Protein AF-S2YTL3-F1 (afdb_monomer)

pLDDT: mean 91.0, std 13.88, range [35.44, 98.69]

Mean predicted aligned error: 6.11 Å

Foldseek 3Di:
DPPPPPFDFLQVFPQDDQFLFFAAFFWEKEKEDPDDCPLDNLPCPRAHPCSVVVVCQQVVRRYYYKYKYWLDDDPVVPDAIKIWQWGAALDTWIFIDGDNGPNCVSVAPSVDGDHDTDPDWAKEWELAPSNANQSVVQRSVLSVVLCVVVHGPRGIYMHDRDDSSQPRWMFIPNNGWIFGPDHNVLVVCCRPPQFHSLPRTNATNNDHSQVRQVVSVCSVPDGAGRNFWDWDDDDQFWTWIQGPVAIKIFGKDWDKTWQRDRGTNGGTGIDIHIHTPPPRTDGDDPPPPPPDDPDDDD

Nearest PDB structures (foldseek):
  1m2b-assembly1_B  TM=7.675E-01  e=3.650E-02  Aquifex aeolicus
  1m2d-assembly1_B  TM=7.865E-01  e=4.104E-02  Aquifex aeolicus
  1m2a-assembly1_A  TM=7.385E-01  e=1.048E-01  Aquifex aeolicus
  4bjj-assembly1_B  TM=4.131E-01  e=1.304E+00  Schizosaccharomyces pombe
  8avg-assembly1_B  TM=1.642E-01  e=4.464E+00  Mus musculus

Sequence (298 aa):
MLTTDAPVRCSDVLAESLPGTAKTGQGLVLFERLGGWGHDVLDGTALGPVAASLKKHVEEVGYGFQFIRKPEIHEYLRGEPSVYVVRFGPRPEIVRTVVERAEDILDIDLLAPQGEHVAGPLGLVCTHGKRDLCCAVKGRPLAKALDERLGGETIWETSHNKGHRFAPVFQLLPWGYSYGRLNVEAAVAALTSVSLFVPQLRGRSLFPPAVQAAEVAVAARYPVARGELELVSVSPDRVVLQGRAGKFSVQVDKVTREGAVASCGKPPKTVEQWVALGDSVEKLESGADGGDGVGALH

Structure (mmCIF, N/CA/C/O backbone):
data_AF-S2YTL3-F1
#
_entry.id   AF-S2YTL3-F1
#
loop_
_atom_site.group_PDB
_atom_site.id
_atom_site.type_symbol
_atom_site.label_atom_id
_atom_site.label_alt_id
_atom_site.label_comp_id
_atom_site.label_asym_id
_atom_site.label_entity_id
_atom_site.label_seq_id
_atom_site.pdbx_PDB_ins_code
_atom_site.Cartn_x
_atom_site.Cartn_y
_atom_site.Cartn_z
_atom_site.occupancy
_atom_site.B_iso_or_equiv
_atom_site.auth_seq_id
_atom_site.auth_comp_id
_atom_site.auth_asym_id
_atom_site.auth_atom_id
_atom_site.pdbx_PDB_model_num
ATOM 1 N N . MET A 1 1 ? 28.508 29.862 15.309 1.00 38.00 1 MET A N 1
ATOM 2 C CA . MET A 1 1 ? 27.159 29.420 15.723 1.00 38.00 1 MET A CA 1
ATOM 3 C C . MET A 1 1 ? 26.469 28.812 14.510 1.00 38.00 1 MET A C 1
ATOM 5 O O . MET A 1 1 ? 25.955 29.550 13.685 1.00 38.00 1 MET A O 1
ATOM 9 N N . LEU A 1 2 ? 26.545 27.490 14.341 1.00 38.88 2 LEU A N 1
ATOM 10 C CA . LEU A 1 2 ? 25.812 26.762 13.299 1.00 38.88 2 LEU A CA 1
ATOM 11 C C . LEU A 1 2 ? 24.522 26.227 13.926 1.00 38.88 2 LEU A C 1
ATOM 13 O O . LEU A 1 2 ? 24.468 25.083 14.360 1.00 38.88 2 LEU A O 1
ATOM 17 N N . THR A 1 3 ? 23.497 27.068 14.041 1.00 46.47 3 THR A N 1
ATOM 18 C CA . THR A 1 3 ? 22.138 26.590 14.317 1.00 46.47 3 THR A CA 1
ATOM 19 C C . THR A 1 3 ? 21.482 26.285 12.979 1.00 46.47 3 THR A C 1
ATOM 21 O O . THR A 1 3 ? 20.760 27.106 12.420 1.00 46.47 3 THR A O 1
ATOM 24 N N . THR A 1 4 ? 21.779 25.117 12.423 1.00 46.78 4 THR A N 1
ATOM 25 C CA . THR A 1 4 ? 20.926 24.521 11.395 1.00 46.78 4 THR A CA 1
ATOM 26 C C . THR A 1 4 ? 20.219 23.359 12.062 1.00 46.78 4 THR A C 1
ATOM 28 O O . THR A 1 4 ? 20.710 22.232 12.015 1.00 46.78 4 THR A O 1
ATOM 31 N N . ASP A 1 5 ? 19.110 23.642 12.747 1.00 60.41 5 ASP A N 1
ATOM 32 C CA . ASP A 1 5 ? 18.191 22.577 13.135 1.00 60.41 5 ASP A CA 1
ATOM 33 C C . ASP A 1 5 ? 17.798 21.860 11.844 1.00 60.41 5 ASP A C 1
ATOM 35 O O . ASP A 1 5 ? 17.224 22.459 10.928 1.00 60.41 5 ASP A O 1
ATOM 39 N N . ALA A 1 6 ? 18.212 20.599 11.712 1.00 64.62 6 ALA A N 1
ATOM 40 C CA . ALA A 1 6 ? 17.848 19.806 10.554 1.00 64.62 6 ALA A CA 1
ATOM 41 C C . ALA A 1 6 ? 16.312 19.776 10.472 1.00 64.62 6 ALA A C 1
ATOM 43 O O . ALA A 1 6 ? 15.655 19.562 11.494 1.00 64.62 6 ALA A O 1
ATOM 44 N N . PRO A 1 7 ? 15.713 19.993 9.287 1.00 75.56 7 PRO A N 1
ATOM 45 C CA . PRO A 1 7 ? 14.265 20.051 9.171 1.00 75.56 7 PRO A CA 1
ATOM 46 C C . PRO A 1 7 ? 13.642 18.753 9.693 1.00 75.56 7 PRO A C 1
ATOM 48 O O . PRO A 1 7 ? 14.053 17.655 9.305 1.00 75.56 7 PRO A O 1
ATOM 51 N N . VAL A 1 8 ? 12.640 18.893 10.568 1.00 89.19 8 VAL A N 1
ATOM 52 C CA . VAL A 1 8 ? 11.938 17.766 11.195 1.00 89.19 8 VAL A CA 1
ATOM 53 C C . VAL A 1 8 ? 11.426 16.817 10.117 1.00 89.19 8 VAL A C 1
ATOM 55 O O . VAL A 1 8 ? 10.677 17.210 9.211 1.00 89.19 8 VAL A O 1
ATOM 58 N N . ARG A 1 9 ? 11.821 15.545 10.216 1.00 92.94 9 ARG A N 1
ATOM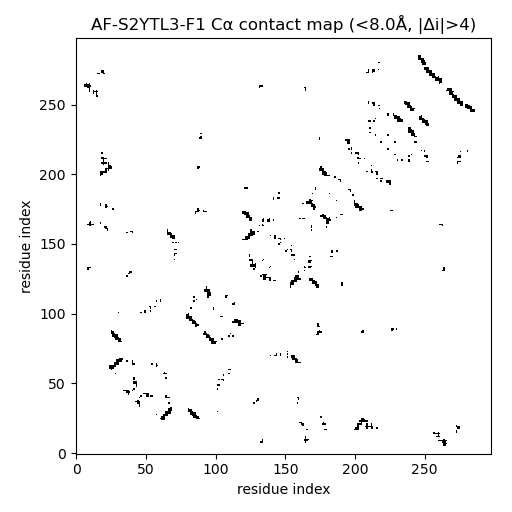 59 C CA . ARG A 1 9 ? 11.311 14.504 9.330 1.00 92.94 9 ARG A CA 1
ATOM 60 C C . ARG A 1 9 ? 9.919 14.104 9.780 1.00 92.94 9 ARG A C 1
ATOM 62 O O . ARG A 1 9 ? 9.715 13.736 10.932 1.00 92.94 9 ARG A O 1
ATOM 69 N N . CYS A 1 10 ? 8.964 14.097 8.855 1.00 94.19 10 CYS A N 1
ATOM 70 C CA . CYS A 1 10 ? 7.581 13.754 9.190 1.00 94.19 10 CYS A CA 1
ATOM 71 C C . CYS A 1 10 ? 7.438 12.360 9.821 1.00 94.19 10 CYS A C 1
ATOM 73 O O . CYS A 1 10 ? 6.582 12.163 10.671 1.00 94.19 10 CYS A O 1
ATOM 75 N N . SER A 1 11 ? 8.299 11.407 9.444 1.00 95.44 11 SER A N 1
ATOM 76 C CA . SER A 1 11 ? 8.287 10.048 10.005 1.00 95.44 11 SER A CA 1
ATOM 77 C C . SER A 1 11 ? 8.917 9.897 11.387 1.00 95.44 11 SER A C 1
ATOM 79 O O . SER A 1 11 ? 8.843 8.806 11.948 1.00 95.44 11 SER A O 1
ATOM 81 N N . ASP A 1 12 ? 9.548 10.945 11.917 1.00 95.06 12 ASP A N 1
ATOM 82 C CA . ASP A 1 12 ? 10.071 10.967 13.289 1.00 95.06 12 ASP A CA 1
ATOM 83 C C . ASP A 1 12 ? 9.011 11.494 14.279 1.00 95.06 12 ASP A C 1
ATOM 85 O O . ASP A 1 12 ? 9.184 11.392 15.490 1.00 95.06 12 ASP A O 1
ATOM 89 N N . VAL A 1 13 ? 7.874 11.993 13.775 1.00 93.88 13 VAL A N 1
ATOM 90 C CA . VAL A 1 13 ? 6.759 12.499 14.584 1.00 93.88 13 VAL A CA 1
ATOM 91 C C . VAL A 1 13 ? 5.651 11.448 14.683 1.00 93.88 13 VAL A C 1
ATOM 93 O O . VAL A 1 13 ? 4.936 11.164 13.722 1.00 93.88 13 VAL A O 1
ATOM 96 N N . LEU A 1 14 ? 5.481 10.868 15.872 1.00 92.56 14 LEU A N 1
ATOM 97 C CA . LEU A 1 14 ? 4.542 9.768 16.135 1.00 92.56 14 LEU A CA 1
ATOM 98 C C . LEU A 1 14 ? 3.166 10.251 16.637 1.00 92.56 14 LEU A C 1
ATOM 100 O O . LEU A 1 14 ? 2.600 9.669 17.554 1.00 92.56 14 LEU A O 1
ATOM 104 N N . ALA A 1 15 ? 2.623 11.306 16.026 1.00 91.44 15 ALA A N 1
ATOM 105 C CA . ALA A 1 15 ? 1.335 11.898 16.415 1.00 91.44 15 ALA A CA 1
ATOM 106 C C . ALA A 1 15 ? 0.104 11.129 15.888 1.00 91.44 15 ALA A C 1
ATOM 108 O O . ALA A 1 15 ? -0.986 11.209 16.448 1.00 91.44 15 ALA A O 1
ATOM 109 N N . GLU A 1 16 ? 0.270 10.382 14.795 1.00 93.50 16 GLU A N 1
ATOM 110 C CA . GLU A 1 16 ? -0.808 9.655 14.121 1.00 93.50 16 GLU A CA 1
ATOM 111 C C . GLU A 1 16 ? -0.781 8.150 14.418 1.00 93.50 16 GLU A C 1
ATOM 113 O O . GLU A 1 16 ? 0.283 7.511 14.446 1.00 93.50 16 GLU A O 1
ATOM 118 N N . SER A 1 17 ? -1.983 7.583 14.543 1.00 93.81 17 SER A N 1
ATOM 119 C CA . SER A 1 17 ? -2.234 6.140 14.528 1.00 93.81 17 SER A CA 1
ATOM 120 C C . SER A 1 17 ? -2.101 5.565 13.112 1.00 93.81 17 SER A C 1
ATOM 122 O O . SER A 1 17 ? -2.228 6.289 12.121 1.00 93.81 17 SER A O 1
ATOM 124 N N . LEU A 1 18 ? -1.786 4.269 13.017 1.00 97.06 18 LEU A N 1
ATOM 125 C CA . LEU A 1 18 ? -1.588 3.572 11.741 1.00 97.06 18 LEU A CA 1
ATOM 126 C C . LEU A 1 18 ? -2.895 3.069 11.104 1.00 97.06 18 LEU A C 1
ATOM 128 O O . LEU A 1 18 ? -3.040 3.291 9.897 1.00 97.06 18 LEU A O 1
ATOM 132 N N . PRO A 1 19 ? -3.824 2.414 11.832 1.00 97.69 19 PRO A N 1
ATOM 133 C CA . PRO A 1 19 ? -5.041 1.870 11.229 1.00 97.69 19 PRO A CA 1
ATOM 134 C C . PRO A 1 19 ? -5.870 2.951 10.525 1.00 97.69 19 PRO A C 1
ATOM 136 O O . PRO A 1 19 ? -5.938 4.088 10.984 1.00 97.69 19 PRO A O 1
ATOM 139 N N . GLY A 1 20 ? -6.472 2.616 9.385 1.00 97.56 20 GLY A N 1
ATOM 140 C CA . GLY A 1 20 ? -7.286 3.558 8.612 1.00 97.56 20 GLY A CA 1
ATOM 141 C C . GLY A 1 20 ? -6.503 4.523 7.721 1.00 97.56 20 GLY A C 1
ATOM 142 O O . GLY A 1 20 ? -7.091 5.437 7.143 1.00 97.56 20 GLY A O 1
ATOM 143 N N . THR A 1 21 ? -5.181 4.366 7.595 1.00 97.56 21 THR A N 1
ATOM 144 C CA . THR A 1 21 ? -4.336 5.340 6.877 1.00 97.56 21 THR A CA 1
ATOM 145 C C . THR A 1 21 ? -3.766 4.842 5.551 1.00 97.56 21 THR A C 1
ATOM 147 O O . THR A 1 21 ? -3.013 5.584 4.900 1.00 97.56 21 THR A O 1
ATOM 150 N N . ALA A 1 22 ? -4.064 3.609 5.134 1.00 97.38 22 ALA A N 1
ATOM 151 C CA . ALA A 1 22 ? -3.608 3.080 3.851 1.00 97.38 22 ALA A CA 1
ATOM 152 C C . ALA A 1 22 ? -4.272 3.831 2.680 1.00 97.38 22 ALA A C 1
ATOM 154 O O . ALA A 1 22 ? -5.382 4.355 2.797 1.00 97.38 22 ALA A O 1
ATOM 155 N N . LYS A 1 23 ? -3.575 3.931 1.540 1.00 95.94 23 LYS A N 1
ATOM 156 C CA . LYS 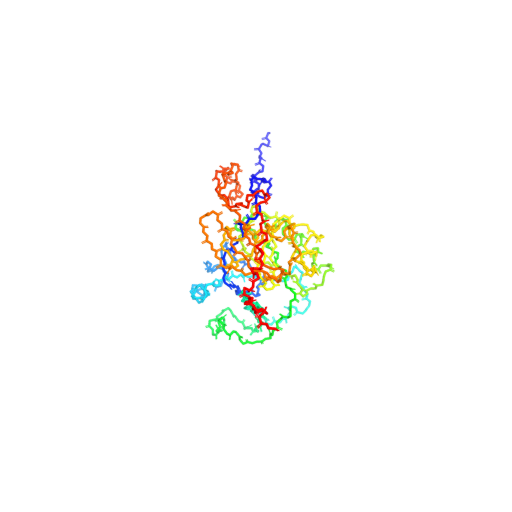A 1 23 ? -4.152 4.532 0.328 1.00 95.94 23 LYS A CA 1
ATOM 157 C C . LYS A 1 23 ? -5.236 3.596 -0.208 1.00 95.94 23 LYS A C 1
ATOM 159 O O . LYS A 1 23 ? -4.956 2.424 -0.406 1.00 95.94 23 LYS A O 1
ATOM 164 N N . THR A 1 24 ? -6.429 4.117 -0.478 1.00 96.38 24 THR A N 1
ATOM 165 C CA . THR A 1 24 ? -7.487 3.330 -1.118 1.00 96.38 24 THR A CA 1
ATOM 166 C C . THR A 1 24 ? -7.238 3.193 -2.627 1.00 96.38 24 THR A C 1
ATOM 168 O O . THR A 1 24 ? -6.757 4.140 -3.255 1.00 96.38 24 THR A O 1
ATOM 171 N N . GLY A 1 25 ? -7.553 2.033 -3.200 1.00 95.19 25 GLY A N 1
ATOM 172 C CA . GLY A 1 25 ? -7.472 1.734 -4.633 1.00 95.19 25 GLY A CA 1
ATOM 173 C C . GLY A 1 25 ? -7.926 0.303 -4.939 1.00 95.19 25 GLY A C 1
ATOM 174 O O . GLY A 1 25 ? -8.037 -0.511 -4.023 1.00 95.19 25 GLY A O 1
ATOM 175 N N . GLN A 1 26 ? -8.187 -0.003 -6.212 1.00 96.25 26 GLN A N 1
ATOM 176 C CA . GLN A 1 26 ? -8.668 -1.330 -6.637 1.00 96.25 26 GLN A CA 1
ATOM 177 C C . GLN A 1 26 ? -7.556 -2.255 -7.152 1.00 96.25 26 GLN A C 1
ATOM 179 O O . GLN A 1 26 ? -7.748 -3.464 -7.257 1.00 96.25 26 GLN A O 1
ATOM 184 N N . GLY A 1 27 ? -6.380 -1.704 -7.432 1.00 97.38 27 GLY A N 1
ATOM 185 C CA . GLY A 1 27 ? -5.245 -2.451 -7.948 1.00 97.38 27 GLY A CA 1
ATOM 186 C C . GLY A 1 27 ? -4.046 -1.552 -8.203 1.00 97.38 27 GLY A C 1
ATOM 187 O O . GLY A 1 27 ? -4.070 -0.351 -7.901 1.00 97.38 27 GLY A O 1
ATOM 188 N N . LEU A 1 28 ? -2.983 -2.139 -8.742 1.00 98.31 28 LEU A N 1
ATOM 189 C CA . LEU A 1 28 ? -1.763 -1.442 -9.122 1.00 98.31 28 LEU A CA 1
ATOM 190 C C . LEU A 1 28 ? -1.266 -1.897 -10.492 1.00 98.31 28 LEU A C 1
ATOM 192 O O . LEU A 1 28 ? -1.347 -3.071 -10.827 1.00 98.31 28 LEU A O 1
ATOM 196 N N . VAL A 1 29 ? -0.669 -0.965 -11.226 1.00 98.50 29 VAL A N 1
ATOM 197 C CA . VAL A 1 29 ? 0.217 -1.240 -12.356 1.00 98.50 29 VAL A CA 1
ATOM 198 C C . VAL A 1 29 ? 1.632 -0.908 -11.902 1.00 98.50 29 VAL A C 1
ATOM 200 O O . VAL A 1 29 ? 1.929 0.243 -11.567 1.00 98.50 29 VAL A O 1
ATOM 203 N N . LEU A 1 30 ? 2.484 -1.925 -11.827 1.00 98.38 30 LEU A N 1
ATOM 204 C CA . LEU A 1 30 ? 3.882 -1.795 -11.433 1.00 98.38 30 LEU A CA 1
ATOM 205 C C . LEU A 1 30 ? 4.755 -1.922 -12.674 1.00 98.38 30 LEU A C 1
ATOM 207 O O . LEU A 1 30 ? 4.704 -2.952 -13.335 1.00 98.38 30 LEU A O 1
ATOM 211 N N . PHE A 1 31 ? 5.564 -0.914 -12.975 1.00 97.56 31 PHE A N 1
ATOM 212 C CA . PHE A 1 31 ? 6.470 -0.944 -14.122 1.00 97.56 31 PHE A CA 1
ATOM 213 C C . PHE A 1 31 ? 7.927 -0.954 -13.667 1.00 97.56 31 PHE A C 1
ATOM 215 O O . PHE A 1 31 ? 8.355 -0.085 -12.896 1.00 97.56 31 PHE A O 1
ATOM 222 N N . GLU A 1 32 ? 8.694 -1.935 -14.135 1.00 95.12 32 GLU A N 1
ATOM 223 C CA . GLU A 1 32 ? 10.120 -2.034 -13.845 1.00 95.12 32 GLU A CA 1
ATOM 224 C C . GLU A 1 32 ? 10.893 -0.863 -14.458 1.00 95.12 32 GLU A C 1
ATOM 226 O O . GLU A 1 32 ? 10.891 -0.630 -15.666 1.00 95.12 32 GLU A O 1
ATOM 231 N N . ARG A 1 33 ? 11.583 -0.100 -13.605 1.00 91.81 33 ARG A N 1
ATOM 232 C CA . ARG A 1 33 ? 12.386 1.043 -14.035 1.00 91.81 33 ARG A CA 1
ATOM 233 C C . ARG A 1 33 ? 13.585 1.290 -13.127 1.00 91.81 33 ARG A C 1
ATOM 235 O O . ARG A 1 33 ? 13.440 1.750 -11.993 1.00 91.81 33 ARG A O 1
ATOM 242 N N . LEU A 1 34 ? 14.784 1.113 -13.687 1.00 87.06 34 LEU A N 1
ATOM 243 C CA . LEU A 1 34 ? 16.056 1.408 -13.009 1.00 87.06 34 LEU A CA 1
ATOM 244 C C . LEU A 1 34 ? 16.338 2.916 -12.876 1.00 87.06 34 LEU A C 1
ATOM 246 O O . LEU A 1 34 ? 16.913 3.357 -11.879 1.00 87.06 34 LEU A O 1
ATOM 250 N N . GLY A 1 35 ? 15.929 3.700 -13.880 1.00 86.81 35 GLY A N 1
ATOM 251 C CA . GLY A 1 35 ? 16.120 5.151 -13.926 1.00 86.81 35 GLY A CA 1
ATOM 252 C C . GLY A 1 35 ? 15.311 5.923 -12.876 1.00 86.81 35 GLY A C 1
ATOM 253 O O . GLY A 1 35 ? 14.488 5.373 -12.151 1.00 86.81 35 GLY A O 1
ATOM 254 N N . GLY A 1 36 ? 15.537 7.237 -12.797 1.00 88.62 36 GLY A N 1
ATOM 255 C CA . GLY A 1 36 ? 14.828 8.101 -11.850 1.00 88.62 36 GLY A CA 1
ATOM 256 C C . GLY A 1 36 ? 13.310 8.165 -12.088 1.00 88.62 36 GLY A C 1
ATOM 257 O O . GLY A 1 36 ? 12.841 8.116 -13.222 1.00 88.62 36 GLY A O 1
ATOM 258 N N . TRP A 1 37 ? 12.548 8.338 -11.004 1.00 93.25 37 TRP A N 1
ATOM 259 C CA . TRP A 1 37 ? 11.079 8.223 -10.987 1.00 93.25 37 TRP A CA 1
ATOM 260 C C . TRP A 1 37 ? 10.288 9.542 -11.067 1.00 93.25 37 TRP A C 1
ATOM 262 O O . TRP A 1 37 ? 9.071 9.517 -10.930 1.00 93.25 37 TRP A O 1
ATOM 272 N N . GLY A 1 38 ? 10.940 10.691 -11.274 1.00 91.31 38 GLY A N 1
ATOM 273 C CA . GLY A 1 38 ? 10.260 12.000 -11.190 1.00 91.31 38 GLY A CA 1
ATOM 274 C C . GLY A 1 38 ? 9.873 12.390 -9.758 1.00 91.31 38 GLY A C 1
ATOM 275 O O . GLY A 1 38 ? 10.286 11.725 -8.811 1.00 91.31 38 GLY A O 1
ATOM 276 N N . HIS A 1 39 ? 9.161 13.502 -9.570 1.00 91.88 39 HIS A N 1
ATOM 277 C CA . HIS A 1 39 ? 8.588 13.835 -8.256 1.00 91.88 39 HIS A CA 1
ATOM 278 C C . HIS A 1 39 ? 7.295 13.041 -8.033 1.00 91.88 39 HIS A C 1
ATOM 280 O O . HIS A 1 39 ? 7.089 12.471 -6.957 1.00 91.88 39 HIS A O 1
ATOM 286 N N . ASP A 1 40 ? 6.482 12.931 -9.085 1.00 92.06 40 ASP A N 1
ATOM 287 C CA . ASP A 1 40 ? 5.321 12.056 -9.166 1.00 92.06 40 ASP A CA 1
ATOM 288 C C . ASP A 1 40 ? 5.467 11.119 -10.381 1.00 92.06 40 ASP A C 1
ATOM 290 O O . ASP A 1 40 ? 5.963 11.500 -11.435 1.00 92.06 40 ASP A O 1
ATOM 294 N N . VAL A 1 41 ? 5.043 9.862 -10.246 1.00 91.12 41 VAL A N 1
ATOM 295 C CA . VAL A 1 41 ? 5.406 8.777 -11.184 1.00 91.12 41 VAL A CA 1
ATOM 296 C C . VAL A 1 41 ? 4.934 8.968 -12.631 1.00 91.12 41 VAL A C 1
ATOM 298 O O . VAL A 1 41 ? 5.516 8.398 -13.547 1.00 91.12 41 VAL A O 1
ATOM 301 N N . LEU A 1 42 ? 3.903 9.787 -12.843 1.00 94.25 42 LEU A N 1
ATOM 302 C CA . LEU A 1 42 ? 3.334 10.107 -14.154 1.00 94.25 42 LEU A CA 1
ATOM 303 C C . LEU A 1 42 ? 3.306 11.629 -14.398 1.00 94.25 42 LEU A C 1
ATOM 305 O O . LEU A 1 42 ? 2.406 12.139 -15.058 1.00 94.25 42 LEU A O 1
ATOM 309 N N . ASP A 1 43 ? 4.282 12.367 -13.855 1.00 92.69 43 ASP A N 1
ATOM 310 C CA . ASP A 1 43 ? 4.453 13.814 -14.092 1.00 92.69 43 ASP A CA 1
ATOM 311 C C . ASP A 1 43 ? 5.144 14.155 -15.430 1.00 92.69 43 ASP A C 1
ATOM 313 O O . ASP A 1 43 ? 5.339 15.324 -15.749 1.00 92.69 43 ASP A O 1
ATOM 317 N N . GLY A 1 44 ? 5.526 13.140 -16.211 1.00 93.31 44 GLY A N 1
ATOM 318 C CA . GLY A 1 44 ? 6.247 13.288 -17.478 1.00 93.31 44 GLY A CA 1
ATOM 319 C C . GLY A 1 44 ? 7.773 13.344 -17.345 1.00 93.31 44 GLY A C 1
ATOM 320 O O . GLY A 1 44 ? 8.471 13.142 -18.333 1.00 93.31 44 GLY A O 1
ATOM 321 N N . THR A 1 45 ? 8.334 13.503 -16.144 1.00 93.62 45 THR A N 1
ATOM 322 C CA . THR A 1 45 ? 9.796 13.512 -15.936 1.00 93.62 45 THR A CA 1
ATOM 323 C C . THR A 1 45 ? 10.424 12.166 -16.287 1.00 93.62 45 THR A C 1
ATOM 325 O O . THR A 1 45 ? 11.509 12.106 -16.859 1.00 93.62 45 THR A O 1
ATOM 328 N N . ALA A 1 46 ? 9.770 11.071 -15.891 1.00 93.31 46 ALA A N 1
ATOM 329 C CA . ALA A 1 46 ? 10.323 9.728 -16.036 1.00 93.31 46 ALA A CA 1
ATOM 330 C C . ALA A 1 46 ? 10.031 9.091 -17.401 1.00 93.31 46 ALA A C 1
ATOM 332 O O . ALA A 1 46 ? 10.866 8.311 -17.862 1.00 93.31 46 ALA A O 1
ATOM 333 N N . LEU A 1 47 ? 8.869 9.402 -17.991 1.00 95.25 47 LEU A N 1
ATOM 334 C CA . LEU A 1 47 ? 8.317 8.741 -19.183 1.00 95.25 47 LEU A CA 1
ATOM 335 C C . LEU A 1 47 ? 8.049 9.702 -20.353 1.00 95.25 47 LEU A C 1
ATOM 337 O O . LEU A 1 47 ? 7.652 9.265 -21.423 1.00 95.25 47 LEU A O 1
ATOM 341 N N . GLY A 1 48 ? 8.242 11.011 -20.186 1.00 95.31 48 GLY A N 1
ATOM 342 C CA . GLY A 1 48 ? 7.915 11.977 -21.231 1.00 95.31 48 GLY A CA 1
ATOM 343 C C . GLY A 1 48 ? 6.406 12.038 -21.532 1.00 95.31 48 GLY A C 1
ATOM 344 O O . GLY A 1 48 ? 5.590 11.871 -20.620 1.00 95.31 48 GLY A O 1
ATOM 345 N N . PRO A 1 49 ? 6.015 12.290 -22.796 1.00 95.44 49 PRO A N 1
ATOM 346 C CA . PRO A 1 49 ? 4.620 12.531 -23.180 1.00 95.44 49 PRO A CA 1
ATOM 347 C C . PRO A 1 49 ? 3.642 11.385 -22.874 1.00 95.44 49 PRO A C 1
ATOM 349 O O . PRO A 1 49 ? 2.475 11.651 -22.586 1.00 95.44 49 PRO A O 1
ATOM 352 N N . VAL A 1 50 ? 4.099 10.125 -22.879 1.00 96.81 50 VAL A N 1
ATOM 353 C CA . VAL A 1 50 ? 3.233 8.949 -22.648 1.00 96.81 50 VAL A CA 1
ATOM 354 C C . VAL A 1 50 ? 2.630 8.922 -21.238 1.00 96.81 50 VAL A C 1
ATOM 356 O O . VAL A 1 50 ? 1.581 8.316 -21.018 1.00 96.81 50 VAL A O 1
ATOM 359 N N . ALA A 1 51 ? 3.237 9.630 -20.276 1.00 97.38 51 ALA A N 1
ATOM 360 C CA . ALA A 1 51 ? 2.781 9.663 -18.888 1.00 97.38 51 ALA A CA 1
ATOM 361 C C . ALA A 1 51 ? 1.306 10.078 -18.747 1.00 97.38 51 ALA A C 1
ATOM 363 O O . ALA A 1 51 ? 0.595 9.529 -17.905 1.00 97.38 51 ALA A O 1
ATOM 364 N N . ALA A 1 52 ? 0.832 11.011 -19.581 1.00 97.44 52 ALA A N 1
ATOM 365 C CA . ALA A 1 52 ? -0.556 11.469 -19.552 1.00 97.44 52 ALA A CA 1
ATOM 366 C C . ALA A 1 52 ? -1.536 10.378 -20.017 1.00 97.44 52 ALA A C 1
ATOM 368 O O . ALA A 1 52 ? -2.560 10.157 -19.366 1.00 97.44 52 ALA A O 1
ATOM 369 N N . SER A 1 53 ? -1.201 9.667 -21.096 1.00 98.19 53 SER A N 1
ATOM 370 C CA . SER A 1 53 ? -2.004 8.552 -21.611 1.00 98.19 53 SER A CA 1
ATOM 371 C C . SER A 1 53 ? -2.053 7.396 -20.616 1.00 98.19 53 SER A C 1
ATOM 373 O O . SER A 1 53 ? -3.133 6.894 -20.322 1.00 98.19 53 SER A O 1
ATOM 375 N N . LEU A 1 54 ? -0.911 7.036 -20.017 1.00 98.06 54 LEU A N 1
ATOM 376 C CA . LEU A 1 54 ? -0.852 5.992 -18.989 1.00 98.06 54 LEU A CA 1
ATOM 377 C C . LEU A 1 54 ? -1.650 6.363 -17.749 1.00 98.06 54 LEU A C 1
ATOM 379 O O . LEU A 1 54 ? -2.337 5.519 -17.183 1.00 98.06 54 LEU A O 1
ATOM 383 N N . LYS A 1 55 ? -1.582 7.630 -17.328 1.00 97.69 55 LYS A N 1
ATOM 384 C CA . LYS A 1 55 ? -2.360 8.107 -16.187 1.00 97.69 55 LYS A CA 1
ATOM 385 C C . LYS A 1 55 ? -3.848 7.899 -16.431 1.00 97.69 55 LYS A C 1
ATOM 387 O O . LYS A 1 55 ? -4.512 7.330 -15.573 1.00 97.69 55 LYS A O 1
ATOM 392 N N . LYS A 1 56 ? -4.337 8.310 -17.603 1.00 98.06 56 LYS A N 1
ATOM 393 C CA . LYS A 1 56 ? -5.732 8.112 -17.998 1.00 98.06 56 LYS A CA 1
ATOM 394 C C . LYS A 1 56 ? -6.099 6.622 -18.006 1.00 98.06 56 LYS A C 1
ATOM 396 O O . LYS A 1 56 ? -7.038 6.250 -17.315 1.00 98.06 56 LYS A O 1
ATOM 401 N N . HIS A 1 57 ? -5.315 5.787 -18.691 1.00 98.12 57 HIS A N 1
ATOM 402 C CA . HIS A 1 57 ? -5.543 4.336 -18.804 1.00 98.12 57 HIS A CA 1
ATOM 403 C C . HIS A 1 57 ? -5.640 3.636 -17.439 1.00 98.12 57 HIS A C 1
ATOM 405 O O . HIS A 1 57 ? -6.542 2.847 -17.177 1.00 98.12 57 HIS A O 1
ATOM 411 N N . VAL A 1 58 ? -4.732 3.973 -16.519 1.00 97.75 58 VAL A N 1
ATOM 412 C CA . VAL A 1 58 ? -4.679 3.382 -15.172 1.00 97.75 58 VAL A CA 1
ATOM 413 C C . VAL A 1 58 ? -5.806 3.902 -14.269 1.00 97.75 58 VAL A C 1
ATOM 415 O O . VAL A 1 58 ? -6.369 3.140 -13.479 1.00 97.75 58 VAL A O 1
ATOM 418 N N . GLU A 1 59 ? -6.142 5.192 -14.358 1.00 96.31 59 GLU A N 1
ATOM 419 C CA . GLU A 1 59 ? -7.211 5.800 -13.556 1.00 96.31 59 GLU A CA 1
ATOM 420 C C . GLU A 1 59 ? -8.608 5.346 -14.006 1.00 96.31 59 GLU A C 1
ATOM 422 O O . GLU A 1 59 ? -9.482 5.197 -13.151 1.00 96.31 59 GLU A O 1
ATOM 427 N N . GLU A 1 60 ? -8.811 5.058 -15.297 1.00 97.31 60 GLU A N 1
ATOM 428 C CA . GLU A 1 60 ? -10.080 4.549 -15.848 1.00 97.31 60 GLU A CA 1
ATOM 429 C C . GLU A 1 60 ? -10.532 3.236 -15.192 1.00 97.31 60 GLU A C 1
ATOM 431 O O . GLU A 1 60 ? -11.727 3.037 -14.974 1.00 97.31 60 GLU A O 1
ATOM 436 N N . VAL A 1 61 ? -9.587 2.382 -14.791 1.00 96.50 61 VAL A N 1
ATOM 437 C CA . VAL A 1 61 ? -9.857 1.120 -14.074 1.00 96.50 61 VAL A CA 1
ATOM 438 C C . VAL A 1 61 ? -9.706 1.241 -12.549 1.00 96.50 61 VAL A C 1
ATOM 440 O O . VAL A 1 61 ? -9.787 0.251 -11.824 1.00 96.50 61 VAL A O 1
ATOM 443 N N . GLY A 1 62 ? -9.467 2.450 -12.028 1.00 95.88 62 GLY A N 1
ATOM 444 C CA . GLY A 1 62 ? -9.325 2.706 -10.591 1.00 95.88 62 GLY A CA 1
ATOM 445 C C . GLY A 1 62 ? -8.032 2.164 -9.965 1.00 95.88 62 GLY A C 1
ATOM 446 O O . GLY A 1 62 ? -7.989 1.904 -8.751 1.00 95.88 62 GLY A O 1
ATOM 447 N N . TYR A 1 63 ? -6.984 1.955 -10.768 1.00 97.69 63 TYR A N 1
ATOM 448 C CA . TYR A 1 63 ? -5.697 1.424 -10.309 1.00 97.69 63 TYR A CA 1
ATOM 449 C C . TYR A 1 63 ? -4.718 2.559 -9.981 1.00 97.69 63 TYR A C 1
ATOM 451 O O . TYR A 1 63 ? -4.925 3.729 -10.300 1.00 97.69 63 TYR A O 1
ATOM 459 N N . GLY A 1 64 ? -3.642 2.232 -9.265 1.00 97.38 64 GLY A N 1
ATOM 460 C CA . GLY A 1 64 ? -2.512 3.139 -9.062 1.00 97.38 64 GLY A CA 1
ATOM 461 C C . GLY A 1 64 ? -1.308 2.726 -9.899 1.00 97.38 64 GLY A C 1
ATOM 462 O O . GLY A 1 64 ? -1.024 1.544 -10.015 1.00 97.38 64 GLY A O 1
ATOM 463 N N . PHE A 1 65 ? -0.546 3.686 -10.412 1.00 97.94 65 PHE A N 1
ATOM 464 C CA . PHE A 1 65 ? 0.724 3.400 -11.080 1.00 97.94 65 PHE A CA 1
ATOM 465 C C . PHE A 1 65 ? 1.897 3.518 -10.100 1.00 97.94 65 PHE A C 1
ATOM 467 O O . PHE A 1 65 ? 1.914 4.429 -9.264 1.00 97.94 65 PHE A O 1
ATOM 474 N N . GLN A 1 66 ? 2.877 2.621 -10.193 1.00 97.94 66 GLN A N 1
ATOM 475 C CA . GLN A 1 66 ? 4.136 2.707 -9.453 1.00 97.94 66 GLN A CA 1
ATOM 476 C C . GLN A 1 66 ? 5.295 2.224 -10.327 1.00 97.94 66 GLN A C 1
ATOM 478 O O . GLN A 1 66 ? 5.179 1.226 -11.029 1.00 97.94 66 GLN A O 1
ATOM 483 N N . PHE A 1 67 ? 6.447 2.884 -10.231 1.00 97.62 67 PHE A N 1
ATOM 484 C CA . PHE A 1 67 ? 7.693 2.262 -10.669 1.00 97.62 67 PHE A CA 1
ATOM 485 C C . PHE A 1 67 ? 8.213 1.318 -9.597 1.00 97.62 67 PHE A C 1
ATOM 487 O O . PHE A 1 67 ? 8.135 1.644 -8.407 1.00 97.62 67 PHE A O 1
ATOM 494 N N . ILE A 1 68 ? 8.804 0.213 -10.036 1.00 96.38 68 ILE A N 1
ATOM 495 C CA . ILE A 1 68 ? 9.505 -0.739 -9.182 1.00 96.38 68 ILE A CA 1
ATOM 496 C C . ILE A 1 68 ? 10.906 -1.025 -9.717 1.00 96.38 68 ILE A C 1
ATOM 498 O O . ILE A 1 68 ? 11.190 -0.850 -10.900 1.00 96.38 68 ILE A O 1
ATOM 502 N N . ARG A 1 69 ? 11.800 -1.462 -8.837 1.00 93.69 69 ARG A N 1
ATOM 503 C CA . ARG A 1 69 ? 13.104 -2.031 -9.205 1.00 93.69 69 ARG A CA 1
ATOM 504 C C . ARG A 1 69 ? 13.603 -2.937 -8.089 1.00 93.69 69 ARG A C 1
ATOM 506 O O . ARG A 1 69 ? 13.135 -2.827 -6.954 1.00 93.69 69 ARG A O 1
ATOM 513 N N . LYS A 1 70 ? 14.560 -3.808 -8.387 1.00 92.19 70 LYS A N 1
ATOM 514 C CA . LYS A 1 70 ? 15.209 -4.602 -7.342 1.00 92.19 70 LYS A CA 1
ATOM 515 C C . LYS A 1 70 ? 16.118 -3.736 -6.459 1.00 92.19 70 LYS A C 1
ATOM 517 O O . LYS A 1 70 ? 16.701 -2.781 -6.980 1.00 92.19 70 LYS A O 1
ATOM 522 N N . PRO A 1 71 ? 16.214 -4.030 -5.145 1.00 90.25 71 PRO A N 1
ATOM 523 C CA . PRO A 1 71 ? 17.105 -3.309 -4.231 1.00 90.25 71 PRO A CA 1
ATOM 524 C C . PRO A 1 71 ? 18.577 -3.385 -4.641 1.00 90.25 71 PRO A C 1
ATOM 526 O O . PRO A 1 71 ? 19.268 -2.369 -4.619 1.00 90.25 71 PRO A O 1
ATOM 529 N N . GLU A 1 72 ? 19.027 -4.563 -5.066 1.00 82.38 72 GLU A N 1
ATOM 530 C CA . GLU A 1 72 ? 20.351 -4.783 -5.642 1.00 82.38 72 GLU A CA 1
ATOM 531 C C . GLU A 1 72 ? 20.211 -5.190 -7.116 1.00 82.38 72 GLU A C 1
ATOM 533 O O . GLU A 1 72 ? 19.215 -5.795 -7.531 1.00 82.38 72 GLU A O 1
ATOM 538 N N . ILE A 1 73 ? 21.198 -4.817 -7.937 1.00 70.25 73 ILE A N 1
ATOM 539 C CA . ILE A 1 73 ? 21.199 -5.186 -9.354 1.00 70.25 73 ILE A CA 1
ATOM 540 C C . ILE A 1 73 ? 21.711 -6.621 -9.471 1.00 70.25 73 ILE A C 1
ATOM 542 O O . ILE A 1 73 ? 22.914 -6.868 -9.477 1.00 70.25 73 ILE A O 1
ATOM 546 N N . HIS A 1 74 ? 20.786 -7.566 -9.573 1.00 65.75 74 HIS A N 1
ATOM 547 C CA . HIS A 1 74 ? 21.081 -8.967 -9.844 1.00 65.75 74 HIS A CA 1
ATOM 548 C C . HIS A 1 74 ? 21.304 -9.216 -11.343 1.00 65.75 74 HIS A C 1
ATOM 550 O O . HIS A 1 74 ? 20.727 -8.535 -12.189 1.00 65.75 74 HIS A O 1
ATOM 556 N N . GLU A 1 75 ? 22.118 -10.211 -11.701 1.00 55.09 75 GLU A N 1
ATOM 557 C CA . GLU A 1 75 ? 22.502 -10.475 -13.098 1.00 55.09 75 GLU A CA 1
ATOM 558 C C . GLU A 1 75 ? 21.318 -10.854 -14.013 1.00 55.09 75 GLU A C 1
ATOM 560 O O . GLU A 1 75 ? 21.345 -10.548 -15.205 1.00 55.09 75 GLU A O 1
ATOM 565 N N . TYR A 1 76 ? 20.234 -11.404 -13.449 1.00 55.62 76 TYR A N 1
ATOM 566 C CA . TYR A 1 76 ? 18.981 -11.681 -14.167 1.00 55.62 76 TYR A CA 1
ATOM 567 C C . TYR A 1 76 ? 18.202 -10.414 -14.576 1.00 55.62 76 TYR A C 1
ATOM 569 O O . TYR A 1 76 ? 17.246 -10.505 -15.338 1.00 55.62 76 TYR A O 1
ATOM 577 N N . LEU A 1 77 ? 18.610 -9.224 -14.115 1.00 57.19 77 LEU A N 1
ATOM 578 C CA . LEU A 1 77 ? 17.991 -7.940 -14.476 1.00 57.19 77 LEU A CA 1
ATOM 579 C C . LEU A 1 77 ? 18.486 -7.373 -15.812 1.00 57.19 77 LEU A C 1
ATOM 581 O O . LEU A 1 77 ? 18.131 -6.252 -16.172 1.00 57.19 77 LEU A O 1
ATOM 585 N N . ARG A 1 78 ? 19.305 -8.119 -16.563 1.00 59.03 78 ARG A N 1
ATOM 586 C CA . ARG A 1 78 ? 19.721 -7.759 -17.929 1.00 59.03 78 ARG A CA 1
ATOM 587 C C . ARG A 1 78 ? 18.712 -8.237 -18.984 1.00 59.03 78 ARG A C 1
ATOM 589 O O . ARG A 1 78 ? 19.107 -8.814 -19.993 1.00 59.03 78 ARG A O 1
ATOM 596 N N . GLY A 1 79 ? 17.426 -8.020 -18.728 1.00 70.38 79 GLY A N 1
ATOM 597 C CA . GLY A 1 79 ? 16.324 -8.369 -19.625 1.00 70.38 79 GLY A CA 1
ATOM 598 C C . GLY A 1 79 ? 15.449 -7.166 -19.969 1.00 70.38 79 GLY A C 1
ATOM 599 O O . GLY A 1 79 ? 15.682 -6.050 -19.499 1.00 70.38 79 GLY A O 1
ATOM 600 N N . GLU A 1 80 ? 14.440 -7.407 -20.798 1.00 83.56 80 GLU A N 1
ATOM 601 C CA . GLU A 1 80 ? 13.369 -6.447 -21.070 1.00 83.56 80 GLU A CA 1
ATOM 602 C C . GLU A 1 80 ? 12.576 -6.145 -19.785 1.00 83.56 80 GLU A C 1
ATOM 604 O O . GLU A 1 80 ? 12.396 -7.041 -18.949 1.00 83.56 80 GLU A O 1
ATOM 609 N N . PRO A 1 81 ? 12.126 -4.893 -19.583 1.00 91.31 81 PRO A N 1
ATOM 610 C CA . PRO A 1 81 ? 11.357 -4.540 -18.402 1.00 91.31 81 PRO A CA 1
ATOM 611 C C . PRO A 1 81 ? 10.019 -5.281 -18.375 1.00 91.31 81 PRO A C 1
ATOM 613 O O . PRO A 1 81 ? 9.393 -5.554 -19.397 1.00 91.31 81 PRO A O 1
ATOM 616 N N . SER A 1 82 ? 9.542 -5.562 -17.171 1.00 94.25 82 SER A N 1
ATOM 617 C CA . SER A 1 82 ? 8.227 -6.165 -16.969 1.00 94.25 82 SER A CA 1
ATOM 618 C C . SER A 1 82 ? 7.225 -5.160 -16.411 1.00 94.25 82 SER A C 1
ATOM 620 O O . SER A 1 82 ? 7.567 -4.232 -15.667 1.00 94.25 82 SER A O 1
ATOM 622 N N . VAL A 1 83 ? 5.957 -5.403 -16.716 1.00 97.62 83 VAL A N 1
ATOM 623 C CA . VAL A 1 83 ? 4.813 -4.822 -16.020 1.00 97.62 83 VAL A CA 1
ATOM 624 C C . VAL A 1 83 ? 4.117 -5.891 -15.204 1.00 97.62 83 VAL A C 1
ATOM 626 O O . VAL A 1 83 ? 3.915 -7.007 -15.672 1.00 97.62 83 VAL A O 1
ATOM 629 N N . TYR A 1 84 ? 3.720 -5.525 -13.990 1.00 98.25 84 TYR A N 1
ATOM 630 C CA . TYR A 1 84 ? 2.882 -6.344 -13.129 1.00 98.25 84 TYR A CA 1
ATOM 631 C C . TYR A 1 84 ? 1.555 -5.630 -12.935 1.00 98.25 84 TYR A C 1
ATOM 633 O O . TYR A 1 84 ? 1.504 -4.539 -12.358 1.00 98.25 84 TYR A O 1
ATOM 641 N N . VAL A 1 85 ? 0.478 -6.259 -13.386 1.00 98.62 85 VAL A N 1
ATOM 642 C CA . VAL A 1 85 ? -0.883 -5.825 -13.088 1.00 98.62 85 VAL A CA 1
ATOM 643 C C . VAL A 1 85 ? -1.348 -6.587 -11.855 1.00 98.62 85 VAL A C 1
ATOM 645 O O . VAL A 1 85 ? -1.389 -7.817 -11.836 1.00 98.62 85 VAL A O 1
ATOM 648 N N . VAL A 1 86 ? -1.645 -5.846 -10.792 1.00 98.25 86 VAL A N 1
ATOM 649 C CA . VAL A 1 86 ? -2.043 -6.383 -9.493 1.00 98.25 86 VAL A CA 1
ATOM 650 C C . VAL A 1 86 ? -3.487 -6.004 -9.233 1.00 98.25 86 VAL A C 1
ATOM 652 O O . VAL A 1 86 ? -3.783 -4.837 -8.972 1.00 98.25 86 VAL A O 1
ATOM 655 N N . ARG A 1 87 ? -4.382 -6.987 -9.240 1.00 96.88 87 ARG A N 1
ATOM 656 C CA . ARG A 1 87 ? -5.782 -6.773 -8.870 1.00 96.88 87 ARG A CA 1
ATOM 657 C C . ARG A 1 87 ? -5.963 -7.044 -7.384 1.00 96.88 87 ARG A C 1
ATOM 659 O O . ARG A 1 87 ? -5.610 -8.118 -6.897 1.00 96.88 87 ARG A O 1
ATOM 666 N N . PHE A 1 88 ? -6.541 -6.086 -6.663 1.00 95.38 88 PHE A N 1
ATOM 667 C CA . PHE A 1 88 ? -7.004 -6.312 -5.294 1.00 95.38 88 PHE A CA 1
ATOM 668 C C . PHE A 1 88 ? -8.428 -6.874 -5.311 1.00 95.38 88 PHE A C 1
ATOM 670 O O . PHE A 1 88 ? -9.139 -6.785 -6.308 1.00 95.38 88 PHE A O 1
ATOM 677 N N . GLY A 1 89 ? -8.874 -7.431 -4.187 1.00 91.31 89 GLY A N 1
ATOM 678 C CA . GLY A 1 89 ? -10.241 -7.930 -4.038 1.00 91.31 89 GLY A CA 1
ATOM 679 C C . GLY A 1 89 ? -10.301 -9.346 -3.470 1.00 91.31 89 GLY A C 1
ATOM 680 O O . GLY A 1 89 ? -9.285 -9.844 -2.986 1.00 91.31 89 GLY A O 1
ATOM 681 N N . PRO A 1 90 ? -11.477 -9.996 -3.543 1.00 85.81 90 PRO A N 1
ATOM 682 C CA . PRO A 1 90 ? -11.686 -11.366 -3.056 1.00 85.81 90 PRO A CA 1
ATOM 683 C C . PRO A 1 90 ? -10.864 -12.425 -3.802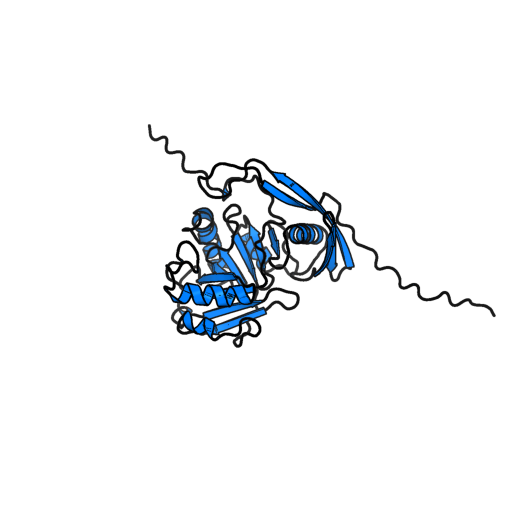 1.00 85.81 90 PRO A C 1
ATOM 685 O O . PRO A 1 90 ? -10.532 -13.469 -3.252 1.00 85.81 90 PRO A O 1
ATOM 688 N N . ARG A 1 91 ? -10.519 -12.152 -5.066 1.00 90.25 91 ARG A N 1
ATOM 689 C CA . ARG A 1 91 ? -9.656 -12.990 -5.914 1.00 90.25 91 ARG A CA 1
ATOM 690 C C . ARG A 1 91 ? -8.451 -12.170 -6.376 1.00 90.25 91 ARG A C 1
ATOM 692 O O . ARG A 1 91 ? -8.422 -11.731 -7.533 1.00 90.25 91 ARG A O 1
ATOM 699 N N . PRO A 1 92 ? -7.531 -11.858 -5.448 1.00 94.38 92 PRO A N 1
ATOM 700 C CA . PRO A 1 92 ? -6.407 -11.000 -5.748 1.00 94.38 92 PRO A CA 1
ATOM 701 C C . PRO A 1 92 ? -5.396 -11.774 -6.599 1.00 94.38 92 PRO A C 1
ATOM 703 O O . PRO A 1 92 ? -5.173 -12.962 -6.374 1.00 94.38 92 PRO A O 1
ATOM 706 N N . GLU A 1 93 ? -4.790 -11.112 -7.577 1.00 96.31 93 GLU A N 1
ATOM 707 C CA . GLU A 1 93 ? -3.826 -11.745 -8.481 1.00 96.31 93 GLU A CA 1
ATOM 708 C C . GLU A 1 93 ? -2.714 -10.782 -8.876 1.00 96.31 93 GLU A C 1
ATOM 710 O O . GLU A 1 93 ? -2.848 -9.563 -8.739 1.00 96.31 93 GLU A O 1
ATOM 715 N N . ILE A 1 94 ? -1.622 -11.355 -9.373 1.00 98.25 94 ILE A N 1
ATOM 716 C CA . ILE A 1 94 ? -0.505 -10.638 -9.975 1.00 98.25 94 ILE A CA 1
ATOM 717 C C . ILE A 1 94 ? -0.246 -11.297 -11.326 1.00 98.25 94 ILE A C 1
ATOM 719 O O . ILE A 1 94 ? 0.050 -12.492 -11.371 1.00 98.25 94 ILE A O 1
ATOM 723 N N . VAL A 1 95 ? -0.348 -10.524 -12.403 1.00 98.31 95 VAL A N 1
ATOM 724 C CA . VAL A 1 95 ? -0.007 -10.971 -13.758 1.00 98.31 95 VAL A CA 1
ATOM 725 C C . VAL A 1 95 ? 1.176 -10.159 -14.253 1.00 98.31 95 VAL A C 1
ATOM 727 O O . VAL A 1 95 ? 1.147 -8.929 -14.204 1.00 98.31 95 VAL A O 1
ATOM 730 N N . ARG A 1 96 ? 2.223 -10.856 -14.690 1.00 97.62 96 ARG A N 1
ATOM 731 C CA . ARG A 1 96 ? 3.447 -10.290 -15.245 1.00 97.62 96 ARG A CA 1
ATOM 732 C C . ARG A 1 96 ? 3.429 -10.387 -16.767 1.00 97.62 96 ARG A C 1
ATOM 734 O O . ARG A 1 96 ? 3.225 -11.465 -17.324 1.00 97.62 96 ARG A O 1
ATOM 741 N N . THR A 1 97 ? 3.745 -9.279 -17.421 1.00 97.62 97 THR A N 1
ATOM 742 C CA . THR A 1 97 ? 3.897 -9.181 -18.876 1.00 97.62 97 THR A CA 1
ATOM 743 C C . THR A 1 97 ? 5.233 -8.511 -19.175 1.00 97.62 97 THR A C 1
ATOM 745 O O . THR A 1 97 ? 5.549 -7.475 -18.590 1.00 97.62 97 THR A O 1
ATOM 748 N N . VAL A 1 98 ? 6.039 -9.112 -20.049 1.00 95.62 98 VAL A N 1
ATOM 749 C CA . VAL A 1 98 ? 7.271 -8.486 -20.552 1.00 95.62 98 VAL A CA 1
ATOM 750 C C . VAL A 1 98 ? 6.890 -7.448 -21.604 1.00 95.62 98 VAL A C 1
ATOM 752 O O . VAL A 1 98 ? 6.023 -7.716 -22.434 1.00 95.62 98 VAL A O 1
ATOM 755 N N . VAL A 1 99 ? 7.503 -6.269 -21.542 1.00 95.25 99 VAL A N 1
ATOM 756 C CA . VAL A 1 99 ? 7.263 -5.151 -22.464 1.00 95.25 99 VAL A CA 1
ATOM 757 C C . VAL A 1 99 ? 8.595 -4.557 -22.916 1.00 95.25 99 VAL A C 1
ATOM 759 O O . VAL A 1 99 ? 9.603 -4.677 -22.222 1.00 95.25 99 VAL A O 1
ATOM 762 N N . GLU A 1 100 ? 8.620 -3.866 -24.050 1.00 91.94 100 GLU A N 1
ATOM 763 C CA . GLU A 1 100 ? 9.828 -3.171 -24.506 1.00 91.94 100 GLU A CA 1
ATOM 764 C C . GLU A 1 100 ? 9.919 -1.767 -23.898 1.00 91.94 100 GLU A C 1
ATOM 766 O O . GLU A 1 100 ? 11.005 -1.262 -23.588 1.00 91.94 100 GLU A O 1
ATOM 771 N N . ARG A 1 101 ? 8.767 -1.107 -23.752 1.00 92.44 101 ARG A N 1
ATOM 772 C CA . ARG A 1 101 ? 8.663 0.301 -23.361 1.00 92.44 101 ARG A CA 1
ATOM 773 C C . ARG A 1 101 ? 7.366 0.587 -22.606 1.00 92.44 101 ARG A C 1
ATOM 775 O O . ARG A 1 101 ? 6.478 -0.249 -22.487 1.00 92.44 101 ARG A O 1
ATOM 782 N N . ALA A 1 102 ? 7.263 1.793 -22.053 1.00 94.81 102 ALA A N 1
ATOM 783 C CA . ALA A 1 102 ? 6.110 2.175 -21.241 1.00 94.81 102 ALA A CA 1
ATOM 784 C C . ALA A 1 102 ? 4.829 2.362 -22.074 1.00 94.81 102 ALA A C 1
ATOM 786 O O . ALA A 1 102 ? 3.733 2.265 -21.534 1.00 94.81 102 ALA A O 1
ATOM 787 N N . GLU A 1 103 ? 4.954 2.645 -23.369 1.00 96.81 103 GLU A N 1
ATOM 788 C CA . GLU A 1 103 ? 3.841 2.777 -24.311 1.00 96.81 103 GLU A CA 1
ATOM 789 C C . GLU A 1 103 ? 3.056 1.469 -24.454 1.00 96.81 103 GLU A C 1
ATOM 791 O O . GLU A 1 103 ? 1.832 1.523 -24.512 1.00 96.81 103 GLU A O 1
ATOM 796 N N . ASP A 1 104 ? 3.729 0.316 -24.407 1.00 97.38 104 ASP A N 1
ATOM 797 C CA . ASP A 1 104 ? 3.116 -1.010 -24.598 1.00 97.38 104 ASP A CA 1
ATOM 798 C C . ASP A 1 104 ? 2.071 -1.335 -23.512 1.00 97.38 104 ASP A C 1
ATOM 800 O O . ASP A 1 104 ? 1.187 -2.166 -23.691 1.00 97.38 104 ASP A O 1
ATOM 804 N N . ILE A 1 105 ? 2.131 -0.644 -22.369 1.00 97.88 105 ILE A N 1
ATOM 805 C CA . ILE A 1 105 ? 1.158 -0.770 -21.274 1.00 97.88 105 ILE A CA 1
ATOM 806 C C . ILE A 1 105 ? -0.238 -0.311 -21.714 1.00 97.88 105 ILE A C 1
ATOM 808 O O . ILE A 1 105 ? -1.239 -0.782 -21.174 1.00 97.88 105 ILE A O 1
ATOM 812 N N . LEU A 1 106 ? -0.315 0.605 -22.684 1.00 98.25 106 LEU A N 1
ATOM 813 C CA . LEU A 1 106 ? -1.582 1.096 -23.230 1.00 98.25 106 LEU A CA 1
ATOM 814 C C . LEU A 1 106 ? -2.343 0.008 -23.999 1.00 98.25 106 LEU A C 1
ATOM 816 O O . LEU A 1 106 ? -3.562 0.104 -24.114 1.00 98.25 106 LEU A O 1
ATOM 820 N N . ASP A 1 107 ? -1.647 -1.033 -24.461 1.00 97.62 107 ASP A N 1
ATOM 821 C CA . ASP A 1 107 ? -2.240 -2.166 -25.175 1.00 97.62 107 ASP A CA 1
ATOM 822 C C . ASP A 1 107 ? -2.677 -3.303 -24.227 1.00 97.62 107 ASP A C 1
ATOM 824 O O . ASP A 1 107 ? -3.301 -4.275 -24.656 1.00 97.62 107 ASP A O 1
ATOM 828 N N . ILE A 1 108 ? -2.384 -3.194 -22.923 1.00 98.06 108 ILE A N 1
ATOM 829 C CA . ILE A 1 108 ? -2.781 -4.180 -21.910 1.00 98.06 108 ILE A CA 1
ATOM 830 C C . ILE A 1 108 ? -4.189 -3.860 -21.394 1.00 98.06 108 ILE A C 1
ATOM 832 O O . ILE A 1 108 ? -4.428 -2.785 -20.835 1.00 98.06 108 ILE A O 1
ATOM 836 N N . ASP A 1 109 ? -5.102 -4.833 -21.479 1.00 97.62 109 ASP A N 1
ATOM 837 C CA . ASP A 1 109 ? -6.354 -4.811 -20.715 1.00 97.62 109 ASP A CA 1
ATOM 838 C C . ASP A 1 109 ? -6.038 -5.000 -19.223 1.00 97.62 109 ASP A C 1
ATOM 840 O O . ASP A 1 109 ? -5.755 -6.103 -18.757 1.00 97.62 109 ASP A O 1
ATOM 844 N N . LEU A 1 110 ? -6.068 -3.907 -18.460 1.00 97.56 110 LEU A N 1
ATOM 845 C CA . LEU A 1 110 ? -5.723 -3.913 -17.037 1.00 97.56 110 LEU A CA 1
ATOM 846 C C . LEU A 1 110 ? -6.747 -4.650 -16.157 1.00 97.56 110 LEU A C 1
ATOM 848 O O . LEU A 1 110 ? -6.423 -4.991 -15.018 1.00 97.56 110 LEU A O 1
ATOM 852 N N . LEU A 1 111 ? -7.969 -4.894 -16.643 1.00 96.12 111 LEU A N 1
ATOM 853 C CA . LEU A 1 111 ? -8.993 -5.650 -15.911 1.00 96.12 111 LEU A CA 1
ATOM 854 C C . LEU A 1 111 ? -8.895 -7.157 -16.176 1.00 96.12 111 LEU A C 1
ATOM 856 O O . LEU A 1 111 ? -9.249 -7.949 -15.294 1.00 96.12 111 LEU A O 1
ATOM 860 N N . ALA A 1 112 ? -8.390 -7.540 -17.350 1.00 95.88 112 ALA A N 1
ATOM 861 C CA . ALA A 1 112 ? -8.161 -8.923 -17.763 1.00 95.88 112 ALA A CA 1
ATOM 862 C C . ALA A 1 112 ? -6.744 -9.126 -18.353 1.00 95.88 112 ALA A C 1
ATOM 864 O O . ALA A 1 112 ? -6.608 -9.552 -19.508 1.00 95.88 112 ALA A O 1
ATOM 865 N N . PRO A 1 113 ? -5.681 -8.839 -17.572 1.00 95.75 113 PRO A N 1
ATOM 866 C CA . PRO A 1 113 ? -4.314 -8.864 -18.076 1.00 95.75 113 PRO A CA 1
ATOM 867 C C . PRO A 1 113 ? -3.917 -10.271 -18.531 1.00 95.75 113 PRO A C 1
ATOM 869 O O . PRO A 1 113 ? -4.228 -11.264 -17.875 1.00 95.75 113 PRO A O 1
ATOM 872 N N . GLN A 1 114 ? -3.199 -10.346 -19.651 1.00 95.94 114 GLN A N 1
ATOM 873 C CA . GLN A 1 114 ? -2.643 -11.589 -20.185 1.00 95.94 114 GLN A CA 1
ATOM 874 C C . GLN A 1 114 ? -1.151 -11.670 -19.854 1.00 95.94 114 GLN A C 1
ATOM 876 O O . GLN A 1 114 ? -0.411 -10.704 -20.057 1.00 95.94 114 GLN A O 1
ATOM 881 N N . GLY A 1 115 ? -0.695 -12.821 -19.363 1.00 96.50 115 GLY A N 1
ATOM 882 C CA . GLY A 1 115 ? 0.707 -13.011 -19.011 1.00 96.50 115 GLY A CA 1
ATOM 883 C C . GLY A 1 115 ? 0.944 -14.149 -18.028 1.00 96.50 115 GLY A C 1
ATOM 884 O O . GLY A 1 115 ? 0.109 -15.033 -17.834 1.00 96.50 115 GLY A O 1
ATOM 885 N N . GLU A 1 116 ? 2.113 -14.115 -17.405 1.00 97.00 116 GLU A N 1
ATOM 886 C CA . GLU A 1 116 ? 2.536 -15.080 -16.399 1.00 97.00 116 GLU A CA 1
ATOM 887 C C . GLU A 1 116 ? 1.898 -14.751 -15.043 1.00 97.00 116 GLU A C 1
ATOM 889 O O . GLU A 1 116 ? 2.048 -13.644 -14.522 1.00 97.00 116 GLU A O 1
ATOM 894 N N . HIS A 1 117 ? 1.209 -15.715 -14.433 1.00 97.06 117 HIS A N 1
ATOM 895 C CA . HIS A 1 117 ? 0.710 -15.557 -13.068 1.00 97.06 117 HIS A CA 1
ATOM 896 C C . HIS A 1 117 ? 1.856 -15.662 -12.058 1.00 97.06 117 HIS A C 1
ATOM 898 O O . HIS A 1 117 ? 2.542 -16.680 -11.983 1.00 97.06 117 HIS A O 1
ATOM 904 N N . VAL A 1 118 ? 2.018 -14.636 -11.222 1.00 95.62 118 VAL A N 1
ATOM 905 C CA . VAL A 1 118 ? 3.036 -14.614 -10.165 1.00 95.62 118 VAL A CA 1
ATOM 906 C C . VAL A 1 118 ? 2.421 -15.117 -8.860 1.00 95.62 118 VAL A C 1
ATOM 908 O O . VAL A 1 118 ? 1.499 -14.505 -8.321 1.00 95.62 118 VAL A O 1
ATOM 911 N N . ALA A 1 119 ? 2.948 -16.225 -8.332 1.00 88.94 119 ALA A N 1
ATOM 912 C CA . ALA A 1 119 ? 2.373 -16.922 -7.176 1.00 88.94 119 ALA A CA 1
ATOM 913 C C . ALA A 1 119 ? 2.371 -16.091 -5.873 1.00 88.94 119 ALA A C 1
ATOM 915 O O . ALA A 1 119 ? 1.451 -16.216 -5.066 1.00 88.94 119 ALA A O 1
ATOM 916 N N . GLY A 1 120 ? 3.353 -15.201 -5.683 1.00 84.25 120 GLY A N 1
ATOM 917 C CA . GLY A 1 120 ? 3.435 -14.306 -4.524 1.00 84.25 120 GLY A CA 1
ATOM 918 C C . GLY A 1 120 ? 3.593 -15.018 -3.164 1.00 84.25 120 GLY A C 1
ATOM 919 O O . GLY A 1 120 ? 3.658 -16.245 -3.093 1.00 84.25 120 GLY A O 1
ATOM 920 N N . PRO A 1 121 ? 3.665 -14.257 -2.053 1.00 94.12 121 PRO A N 1
ATOM 921 C CA . PRO A 1 121 ? 3.476 -12.807 -1.959 1.00 94.12 121 PRO A CA 1
ATOM 922 C C . PRO A 1 121 ? 4.676 -11.986 -2.453 1.00 94.12 121 PRO A C 1
ATOM 924 O O . PRO A 1 121 ? 5.806 -12.456 -2.417 1.00 94.12 121 PRO A O 1
ATOM 927 N N . LEU A 1 122 ? 4.436 -10.727 -2.842 1.00 96.75 122 LEU A N 1
ATOM 928 C CA . LEU A 1 122 ? 5.497 -9.741 -3.106 1.00 96.75 122 LEU A CA 1
ATOM 929 C C . LEU A 1 122 ? 5.473 -8.624 -2.056 1.00 96.75 122 LEU A C 1
ATOM 931 O O . LEU A 1 122 ? 4.402 -8.193 -1.617 1.00 96.75 122 LEU A O 1
ATOM 935 N N . GLY A 1 123 ? 6.655 -8.134 -1.680 1.00 97.56 123 GLY A N 1
ATOM 936 C CA . GLY A 1 123 ? 6.835 -7.012 -0.762 1.00 97.56 123 GLY A CA 1
ATOM 937 C C . GLY A 1 123 ? 7.367 -5.773 -1.475 1.00 97.56 123 GLY A C 1
ATOM 938 O O . GLY A 1 123 ? 8.478 -5.792 -1.999 1.00 97.56 123 GLY A O 1
ATOM 939 N N . LEU A 1 124 ? 6.604 -4.678 -1.455 1.00 98.19 124 LEU A N 1
ATOM 940 C CA . LEU A 1 124 ? 7.045 -3.388 -1.987 1.00 98.19 124 LEU A CA 1
ATOM 941 C C . LEU A 1 124 ? 7.510 -2.466 -0.858 1.00 98.19 124 LEU A C 1
ATOM 943 O O . LEU A 1 124 ? 6.717 -2.095 0.011 1.00 98.19 124 LEU A O 1
ATOM 947 N N . VAL A 1 125 ? 8.766 -2.031 -0.898 1.00 98.19 125 VAL A N 1
ATOM 948 C CA . VAL A 1 125 ? 9.344 -1.070 0.048 1.00 98.19 125 VAL A CA 1
ATOM 949 C C . VAL A 1 125 ? 9.472 0.285 -0.629 1.00 98.19 125 VAL A C 1
ATOM 951 O O . VAL A 1 125 ? 10.186 0.439 -1.616 1.00 98.19 125 VAL A O 1
ATOM 954 N N . CYS A 1 126 ? 8.797 1.302 -0.102 1.00 97.88 126 CYS A N 1
ATOM 955 C CA . CYS A 1 126 ? 8.882 2.639 -0.680 1.00 97.88 126 CYS A CA 1
ATOM 956 C C . CYS A 1 126 ? 10.262 3.251 -0.414 1.00 97.88 126 CYS A C 1
ATOM 958 O O . CYS A 1 126 ? 10.620 3.489 0.742 1.00 97.88 126 CYS A O 1
ATOM 960 N N . THR A 1 127 ? 11.006 3.559 -1.478 1.00 96.81 127 THR A N 1
ATOM 961 C CA . THR A 1 127 ? 12.351 4.169 -1.412 1.00 96.81 127 THR A CA 1
ATOM 962 C C . THR A 1 127 ? 12.422 5.528 -2.109 1.00 96.81 127 THR A C 1
ATOM 964 O O . THR A 1 127 ? 13.503 6.093 -2.325 1.00 96.81 127 THR A O 1
ATOM 967 N N . HIS A 1 128 ? 11.254 6.087 -2.443 1.00 94.81 128 HIS A N 1
ATOM 968 C CA . HIS A 1 128 ? 11.153 7.341 -3.169 1.00 94.81 128 HIS A CA 1
ATOM 969 C C . HIS A 1 128 ? 11.546 8.539 -2.291 1.00 94.81 128 HIS A C 1
ATOM 971 O O . HIS A 1 128 ? 10.935 8.768 -1.252 1.00 94.81 128 HIS A O 1
ATOM 977 N N . GLY A 1 129 ? 12.554 9.305 -2.724 1.00 92.69 129 GLY A N 1
ATOM 978 C CA . GLY A 1 129 ? 13.098 10.442 -1.966 1.00 92.69 129 GLY A CA 1
ATOM 979 C C . GLY A 1 129 ? 12.752 11.834 -2.496 1.00 92.69 129 GLY A C 1
ATOM 980 O O . GLY A 1 129 ? 12.992 12.807 -1.792 1.00 92.69 129 GLY A O 1
ATOM 981 N N . LYS A 1 130 ? 12.215 11.953 -3.722 1.00 91.06 130 LYS A N 1
ATOM 982 C CA . LYS A 1 130 ? 11.898 13.261 -4.329 1.00 91.06 130 LYS A CA 1
ATOM 983 C C . LYS A 1 130 ? 10.608 13.868 -3.779 1.00 91.06 130 LYS A C 1
ATOM 985 O O . LYS A 1 130 ? 10.541 15.078 -3.625 1.00 91.06 130 LYS A O 1
ATOM 990 N N . ARG A 1 131 ? 9.619 13.026 -3.455 1.00 85.00 131 ARG A N 1
ATOM 991 C CA . ARG A 1 131 ? 8.371 13.444 -2.801 1.00 85.00 131 ARG A CA 1
ATOM 992 C C . ARG A 1 131 ? 8.594 13.851 -1.344 1.00 85.00 131 ARG A C 1
ATOM 994 O O . ARG A 1 131 ? 8.065 14.854 -0.888 1.00 85.00 131 ARG A O 1
ATOM 1001 N N . ASP A 1 132 ? 9.329 13.023 -0.606 1.00 90.38 132 ASP A N 1
ATOM 1002 C CA . ASP A 1 132 ? 9.691 13.240 0.792 1.00 90.38 132 ASP A CA 1
ATOM 1003 C C . ASP A 1 132 ? 10.895 12.348 1.139 1.00 90.38 132 ASP A C 1
ATOM 1005 O O . ASP A 1 132 ? 10.995 11.214 0.665 1.00 90.38 132 ASP A O 1
ATOM 1009 N N . LEU A 1 133 ? 11.811 12.838 1.974 1.00 93.50 133 LEU A N 1
ATOM 1010 C CA . LEU A 1 133 ? 13.072 12.160 2.276 1.00 93.50 133 LEU A CA 1
ATOM 1011 C C . LEU A 1 133 ? 12.897 10.883 3.123 1.00 93.50 133 LEU A C 1
ATOM 1013 O O . LEU A 1 133 ? 13.739 9.983 3.059 1.00 93.50 133 LEU A O 1
ATOM 1017 N N . CYS A 1 134 ? 11.822 10.778 3.914 1.00 95.94 134 CYS A N 1
ATOM 1018 C CA . CYS A 1 134 ? 11.671 9.720 4.922 1.00 95.94 134 CYS A CA 1
ATOM 1019 C C . CYS A 1 134 ? 11.745 8.299 4.344 1.00 95.94 134 CYS A C 1
ATOM 1021 O O . CYS A 1 134 ? 12.399 7.430 4.920 1.00 95.94 134 CYS A O 1
ATOM 1023 N N . CYS A 1 135 ? 11.097 8.063 3.201 1.00 96.19 135 CYS A N 1
ATOM 1024 C CA . CYS A 1 135 ? 11.088 6.756 2.544 1.00 96.19 135 CYS A CA 1
ATOM 1025 C C . CYS A 1 135 ? 12.453 6.402 1.946 1.00 96.19 135 CYS A C 1
ATOM 1027 O O . CYS A 1 135 ? 12.895 5.269 2.083 1.00 96.19 135 CYS A O 1
ATOM 1029 N N . ALA A 1 136 ? 13.176 7.357 1.359 1.00 95.31 136 ALA A N 1
ATOM 1030 C CA . ALA A 1 136 ? 14.533 7.090 0.882 1.00 95.31 136 ALA A CA 1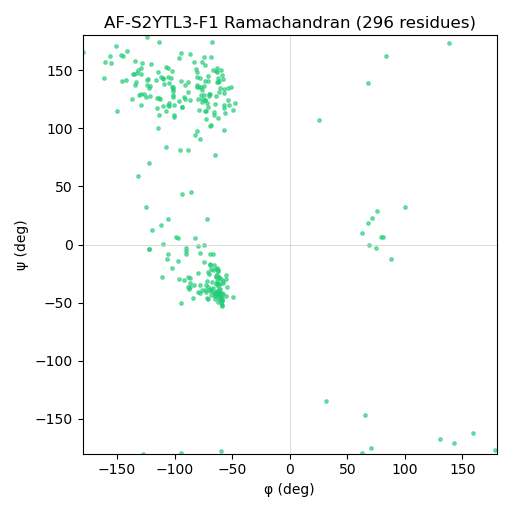
ATOM 1031 C C . ALA A 1 136 ? 15.503 6.759 2.029 1.00 95.31 136 ALA A C 1
ATOM 1033 O O . ALA A 1 136 ? 16.301 5.837 1.896 1.00 95.31 136 ALA A O 1
ATOM 1034 N N . VAL A 1 137 ? 15.415 7.476 3.157 1.00 96.56 137 VAL A N 1
ATOM 1035 C CA . VAL A 1 137 ? 16.317 7.278 4.308 1.00 96.56 137 VAL A CA 1
ATOM 1036 C C . VAL A 1 137 ? 16.029 5.973 5.045 1.00 96.56 137 VAL A C 1
ATOM 1038 O O . VAL A 1 137 ? 16.959 5.245 5.369 1.00 96.56 137 VAL A O 1
ATOM 1041 N N . LYS A 1 138 ? 14.754 5.670 5.318 1.00 97.31 138 LYS A N 1
ATOM 1042 C CA . LYS A 1 138 ? 14.377 4.510 6.141 1.00 97.31 138 LYS A CA 1
ATOM 1043 C C . LYS A 1 138 ? 14.028 3.269 5.309 1.00 97.31 138 LYS A C 1
ATOM 1045 O O . LYS A 1 138 ? 14.224 2.151 5.767 1.00 97.31 138 LYS A O 1
ATOM 1050 N N . GLY A 1 139 ? 13.513 3.451 4.093 1.00 97.56 139 GLY A N 1
ATOM 1051 C CA . GLY A 1 139 ? 13.074 2.367 3.213 1.00 97.56 139 GLY A CA 1
ATOM 1052 C C . GLY A 1 139 ? 14.216 1.641 2.508 1.00 97.56 139 GLY A C 1
ATOM 1053 O O . GLY A 1 139 ? 14.192 0.420 2.466 1.00 97.56 139 GLY A O 1
ATOM 1054 N N . ARG A 1 140 ? 15.243 2.344 2.008 1.00 96.62 140 ARG A N 1
ATOM 1055 C CA . ARG A 1 140 ? 16.367 1.690 1.301 1.00 96.62 140 ARG A CA 1
ATOM 1056 C C . ARG A 1 140 ? 17.122 0.677 2.171 1.00 96.62 140 ARG A C 1
ATOM 1058 O O . ARG A 1 140 ? 17.310 -0.443 1.705 1.00 96.62 140 ARG A O 1
ATOM 1065 N N . PRO A 1 141 ? 17.494 0.991 3.433 1.00 97.38 141 PRO A N 1
ATOM 1066 C CA . PRO A 1 141 ? 18.124 -0.000 4.305 1.00 97.38 141 PRO A CA 1
ATOM 1067 C C . PRO A 1 141 ? 17.224 -1.214 4.571 1.00 97.38 141 PRO A C 1
ATOM 1069 O O . PRO A 1 141 ? 17.714 -2.337 4.595 1.00 97.38 141 PRO A O 1
ATOM 1072 N N . LEU A 1 142 ? 15.909 -1.001 4.728 1.00 97.88 142 LEU A N 1
ATOM 1073 C CA . LEU A 1 142 ? 14.946 -2.090 4.904 1.00 97.88 142 LEU A CA 1
ATOM 1074 C C . LEU A 1 142 ? 14.855 -2.970 3.649 1.00 97.88 142 LEU A C 1
ATOM 1076 O O . LEU A 1 142 ? 14.899 -4.188 3.767 1.00 97.88 142 LEU A O 1
ATOM 1080 N N . ALA A 1 143 ? 14.743 -2.366 2.462 1.00 97.06 143 ALA A N 1
ATOM 1081 C CA . ALA A 1 143 ? 14.652 -3.083 1.192 1.00 97.06 143 ALA A CA 1
ATOM 1082 C C . ALA A 1 143 ? 15.880 -3.965 0.961 1.00 97.06 143 ALA A C 1
ATOM 1084 O O . ALA A 1 143 ? 15.728 -5.150 0.685 1.00 97.06 143 ALA A O 1
ATOM 1085 N N . LYS A 1 144 ? 17.077 -3.404 1.166 1.00 95.81 144 LYS A N 1
ATOM 1086 C CA . LYS A 1 144 ? 18.342 -4.132 1.059 1.00 95.81 144 LYS A CA 1
ATOM 1087 C C . LYS A 1 144 ? 18.415 -5.318 2.024 1.00 95.81 144 LYS A C 1
ATOM 1089 O O . LYS A 1 144 ? 18.640 -6.438 1.590 1.00 95.81 144 LYS A O 1
ATOM 1094 N N . ALA A 1 145 ? 18.164 -5.087 3.314 1.00 96.56 145 ALA A N 1
ATOM 1095 C CA . ALA A 1 145 ? 18.242 -6.147 4.319 1.00 96.56 145 ALA A CA 1
ATOM 1096 C C . ALA A 1 145 ? 17.214 -7.272 4.085 1.00 96.56 145 ALA A C 1
ATOM 1098 O O . ALA A 1 145 ? 17.476 -8.432 4.399 1.00 96.56 145 ALA A O 1
ATOM 1099 N N . LEU A 1 146 ? 16.034 -6.943 3.547 1.00 96.25 146 LEU A N 1
ATOM 1100 C CA . LEU A 1 146 ? 15.035 -7.946 3.178 1.00 96.25 146 LEU A CA 1
ATOM 1101 C C . LEU A 1 146 ? 15.443 -8.731 1.927 1.00 96.25 146 LEU A C 1
ATOM 1103 O O . LEU A 1 146 ? 15.252 -9.943 1.916 1.00 96.25 146 LEU A O 1
ATOM 1107 N N . ASP A 1 147 ? 16.011 -8.071 0.915 1.00 93.19 147 ASP A N 1
ATOM 1108 C CA . ASP A 1 147 ? 16.518 -8.715 -0.307 1.00 93.19 147 ASP A CA 1
ATOM 1109 C C . ASP A 1 147 ? 17.641 -9.712 0.011 1.00 93.19 147 ASP A C 1
ATOM 1111 O O . ASP A 1 147 ? 17.587 -10.867 -0.403 1.00 93.19 147 ASP A O 1
ATOM 1115 N N . GLU A 1 148 ? 18.599 -9.304 0.852 1.00 92.56 148 GLU A N 1
ATOM 1116 C CA . GLU A 1 148 ? 19.697 -10.156 1.331 1.00 92.56 148 GLU A CA 1
ATOM 1117 C C . GLU A 1 148 ? 19.195 -11.389 2.101 1.00 92.56 148 GLU A C 1
ATOM 1119 O O . GLU A 1 148 ? 19.799 -12.458 2.026 1.00 92.56 148 GLU A O 1
ATOM 1124 N N . ARG A 1 149 ? 18.088 -11.259 2.845 1.00 93.56 149 ARG A N 1
ATOM 1125 C CA . ARG A 1 149 ? 17.556 -12.336 3.694 1.00 93.56 149 ARG A CA 1
ATOM 1126 C C . ARG A 1 149 ? 16.597 -13.282 2.978 1.00 93.56 149 ARG A C 1
ATOM 1128 O O . ARG A 1 149 ? 16.555 -14.461 3.320 1.00 93.56 149 ARG A O 1
ATOM 1135 N N . LEU A 1 150 ? 15.769 -12.764 2.076 1.00 89.38 150 LEU A N 1
ATOM 1136 C CA . LEU A 1 150 ? 14.673 -13.508 1.443 1.00 89.38 150 LEU A CA 1
ATOM 1137 C C . LEU A 1 150 ? 14.971 -13.893 -0.009 1.00 89.38 150 LEU A C 1
ATOM 1139 O O . LEU A 1 150 ? 14.209 -14.657 -0.599 1.00 89.38 150 LEU A O 1
ATOM 1143 N N . GLY A 1 151 ? 16.066 -13.386 -0.572 1.00 76.19 151 GLY A N 1
ATOM 1144 C CA . GLY A 1 151 ? 16.420 -13.578 -1.969 1.00 76.19 151 GLY A CA 1
ATOM 1145 C C . GLY A 1 151 ? 15.725 -12.585 -2.901 1.00 76.19 151 GLY A C 1
ATOM 1146 O O . GLY A 1 151 ? 14.713 -11.958 -2.571 1.00 76.19 151 GLY A O 1
ATOM 1147 N N . GLY A 1 152 ? 16.291 -12.472 -4.103 1.00 75.56 152 GLY A N 1
ATOM 1148 C CA . GLY A 1 152 ? 16.030 -11.370 -5.021 1.00 75.56 152 GLY A CA 1
ATOM 1149 C C . GLY A 1 152 ? 14.615 -11.281 -5.584 1.00 75.56 152 GLY A C 1
ATOM 1150 O O . GLY A 1 152 ? 14.261 -10.229 -6.087 1.00 75.56 152 GLY A O 1
ATOM 1151 N N . GLU A 1 153 ? 13.775 -12.318 -5.538 1.00 81.31 153 GLU A N 1
ATOM 1152 C CA . GLU A 1 153 ? 12.496 -12.328 -6.277 1.00 81.31 153 GLU A CA 1
ATOM 1153 C C . GLU A 1 153 ? 11.323 -11.689 -5.514 1.00 81.31 153 GLU A C 1
ATOM 1155 O O . GLU A 1 153 ? 10.443 -11.080 -6.129 1.00 81.31 153 GLU A O 1
ATOM 1160 N N . THR A 1 154 ? 11.349 -11.729 -4.180 1.00 91.25 154 THR A N 1
ATOM 1161 C CA . THR A 1 154 ? 10.203 -11.362 -3.324 1.00 91.25 154 THR A CA 1
ATOM 1162 C C . THR A 1 154 ? 10.095 -9.857 -3.072 1.00 91.25 154 THR A C 1
ATOM 1164 O O . THR A 1 154 ? 8.991 -9.313 -2.947 1.00 91.25 154 THR A O 1
ATOM 1167 N N . ILE A 1 155 ? 11.237 -9.174 -2.966 1.00 95.62 155 ILE A N 1
ATOM 1168 C CA . ILE A 1 155 ? 11.316 -7.783 -2.514 1.00 95.62 155 ILE A CA 1
ATOM 1169 C C . ILE A 1 155 ? 11.567 -6.851 -3.689 1.00 95.62 155 ILE A C 1
ATOM 1171 O O . ILE A 1 155 ? 12.353 -7.126 -4.595 1.00 95.62 155 ILE A O 1
ATOM 1175 N N . TRP A 1 156 ? 10.880 -5.717 -3.652 1.00 96.38 156 TRP A N 1
ATOM 1176 C CA . TRP A 1 156 ? 11.010 -4.658 -4.632 1.00 96.38 156 TRP A CA 1
ATOM 1177 C C . TRP A 1 156 ? 11.097 -3.315 -3.927 1.00 96.38 156 TRP A C 1
ATOM 1179 O O . TRP A 1 156 ? 10.328 -3.019 -3.010 1.00 96.38 156 TRP A O 1
ATOM 1189 N N . GLU A 1 157 ? 11.999 -2.460 -4.390 1.00 96.88 157 GLU A N 1
ATOM 1190 C CA . GLU A 1 157 ? 11.858 -1.035 -4.150 1.00 96.88 157 GLU A CA 1
ATOM 1191 C C . GLU A 1 157 ? 10.697 -0.502 -4.992 1.00 96.88 157 GLU A C 1
ATOM 1193 O O . GLU A 1 157 ? 10.545 -0.877 -6.154 1.00 96.88 157 GLU A O 1
ATOM 1198 N N . THR A 1 158 ? 9.905 0.408 -4.430 1.00 97.75 158 THR A N 1
ATOM 1199 C CA . THR A 1 158 ? 8.832 1.092 -5.152 1.00 97.75 158 THR A CA 1
ATOM 1200 C C . THR A 1 158 ? 8.903 2.607 -5.000 1.00 97.75 158 THR A C 1
ATOM 1202 O O . THR A 1 158 ? 9.374 3.163 -3.996 1.00 97.75 158 THR A O 1
ATOM 1205 N N . SER A 1 159 ? 8.395 3.278 -6.027 1.00 96.94 159 SER A N 1
ATOM 1206 C CA . SER A 1 159 ? 8.029 4.689 -6.020 1.00 96.94 159 SER A CA 1
ATOM 1207 C C . SER A 1 159 ? 6.960 5.026 -4.962 1.00 96.94 159 SER A C 1
ATOM 1209 O O . SER A 1 159 ? 6.562 4.208 -4.135 1.00 96.94 159 SER A O 1
ATOM 1211 N N . HIS A 1 160 ? 6.513 6.283 -4.910 1.00 91.94 160 HIS A N 1
ATOM 1212 C CA . HIS A 1 160 ? 5.704 6.751 -3.786 1.00 91.94 160 HIS A CA 1
ATOM 1213 C C . HIS A 1 160 ? 4.324 6.066 -3.695 1.00 91.94 160 HIS A C 1
ATOM 1215 O O . HIS A 1 160 ? 3.433 6.337 -4.494 1.00 91.94 160 HIS A O 1
ATOM 1221 N N . ASN A 1 161 ? 4.103 5.279 -2.638 1.00 87.56 161 ASN A N 1
ATOM 1222 C CA . ASN A 1 161 ? 2.843 4.573 -2.362 1.00 87.56 161 ASN A CA 1
ATOM 1223 C C . ASN A 1 161 ? 1.994 5.189 -1.221 1.00 87.56 161 ASN A C 1
ATOM 1225 O O . ASN A 1 161 ? 1.119 4.523 -0.672 1.00 87.56 161 ASN A O 1
ATOM 1229 N N . LYS A 1 162 ? 2.198 6.479 -0.893 1.00 92.00 162 LYS A N 1
ATOM 1230 C CA . LYS A 1 162 ? 1.545 7.229 0.209 1.00 92.00 162 LYS A CA 1
ATOM 1231 C C . LYS A 1 162 ? 1.941 6.778 1.623 1.00 92.00 162 LYS A C 1
ATOM 1233 O O . LYS A 1 162 ? 1.960 5.605 1.982 1.00 92.00 162 LYS A O 1
ATOM 1238 N N . GLY A 1 163 ? 2.127 7.767 2.499 1.00 94.00 163 GLY A N 1
ATOM 1239 C CA . GLY A 1 163 ? 2.367 7.539 3.928 1.00 94.00 163 GLY A CA 1
ATOM 1240 C C . GLY A 1 163 ? 3.830 7.634 4.343 1.00 94.00 163 GLY A C 1
ATOM 1241 O O . GLY A 1 163 ? 4.224 6.966 5.284 1.00 94.00 163 GLY A O 1
ATOM 1242 N N . HIS A 1 164 ? 4.628 8.484 3.690 1.00 95.19 164 HIS A N 1
ATOM 1243 C CA . HIS A 1 164 ? 6.027 8.728 4.067 1.00 95.19 164 HIS A CA 1
ATOM 1244 C C . HIS A 1 164 ? 6.196 9.171 5.534 1.00 95.19 164 HIS A C 1
ATOM 1246 O O . HIS A 1 164 ? 7.212 8.859 6.138 1.00 95.19 164 HIS A O 1
ATOM 1252 N N . ARG A 1 165 ? 5.180 9.788 6.154 1.00 95.69 165 ARG A N 1
ATOM 1253 C CA . ARG A 1 165 ? 5.124 10.066 7.607 1.00 95.69 165 ARG A CA 1
ATOM 1254 C C . ARG A 1 165 ? 5.021 8.819 8.502 1.00 95.69 165 ARG A C 1
ATOM 1256 O O . ARG A 1 165 ? 5.141 8.898 9.714 1.00 95.69 165 ARG A O 1
ATOM 1263 N N . PHE A 1 166 ? 4.830 7.650 7.903 1.00 97.06 166 PHE A N 1
ATOM 1264 C CA . PHE A 1 166 ? 4.880 6.343 8.552 1.00 97.06 166 PHE A CA 1
ATOM 1265 C C . PHE A 1 166 ? 6.086 5.522 8.080 1.00 97.06 166 PHE A C 1
ATOM 1267 O O . PHE A 1 166 ? 6.083 4.308 8.247 1.00 97.06 166 PHE A O 1
ATOM 1274 N N . ALA A 1 167 ? 7.090 6.148 7.451 1.00 96.94 167 ALA A N 1
ATOM 1275 C CA . ALA A 1 167 ? 8.236 5.432 6.900 1.00 96.94 167 ALA A CA 1
ATOM 1276 C C . ALA A 1 167 ? 9.010 4.621 7.968 1.00 96.94 167 ALA A C 1
ATOM 1278 O O . ALA A 1 167 ? 9.153 5.102 9.097 1.00 96.94 167 ALA A O 1
ATOM 1279 N N . PRO A 1 168 ? 9.580 3.451 7.604 1.00 97.62 168 PRO A N 1
ATOM 1280 C CA . PRO A 1 168 ? 9.472 2.784 6.298 1.00 97.62 168 PRO A CA 1
ATOM 1281 C C . PRO A 1 168 ? 8.038 2.382 5.943 1.00 97.62 168 PRO A C 1
ATOM 1283 O O . PRO A 1 168 ? 7.288 1.937 6.808 1.00 97.62 168 PRO A O 1
ATOM 1286 N N . VAL A 1 169 ? 7.658 2.558 4.674 1.00 98.19 169 VAL A N 1
ATOM 1287 C CA . VAL A 1 169 ? 6.359 2.100 4.163 1.00 98.19 169 VAL A CA 1
ATOM 1288 C C . VAL A 1 169 ? 6.579 0.816 3.387 1.00 98.19 169 VAL A C 1
ATOM 1290 O O . VAL A 1 169 ? 7.393 0.791 2.463 1.00 98.19 169 VAL A O 1
ATOM 1293 N N . PHE A 1 170 ? 5.827 -0.212 3.756 1.00 98.38 170 PHE A N 1
ATOM 1294 C CA . PHE A 1 170 ? 5.866 -1.532 3.143 1.00 98.38 170 PHE A CA 1
ATOM 1295 C C . PHE A 1 170 ? 4.464 -1.906 2.666 1.00 98.38 170 PHE A C 1
ATOM 1297 O O . PHE A 1 170 ? 3.492 -1.658 3.379 1.00 98.38 170 PHE A O 1
ATOM 1304 N N . GLN A 1 171 ? 4.336 -2.487 1.479 1.00 98.12 171 GLN A N 1
ATOM 1305 C CA . GLN A 1 171 ? 3.062 -2.964 0.952 1.00 98.12 171 GLN A CA 1
ATOM 1306 C C . GLN A 1 171 ? 3.164 -4.439 0.562 1.00 98.12 171 GLN A C 1
ATOM 1308 O O . GLN A 1 171 ? 4.046 -4.819 -0.202 1.00 98.12 171 GLN A O 1
ATOM 1313 N N . LEU A 1 172 ? 2.245 -5.250 1.084 1.00 97.94 172 LEU A N 1
ATOM 1314 C CA . LEU A 1 172 ? 2.145 -6.682 0.825 1.00 97.94 172 LEU A CA 1
ATOM 1315 C C . LEU A 1 172 ? 1.126 -6.948 -0.285 1.00 97.94 172 LEU A C 1
ATOM 1317 O O . LEU A 1 172 ? -0.049 -6.574 -0.179 1.00 97.94 172 LEU A O 1
ATOM 1321 N N . LEU A 1 173 ? 1.578 -7.624 -1.334 1.00 97.81 173 LEU A N 1
ATOM 1322 C CA . LEU A 1 173 ? 0.780 -8.016 -2.489 1.00 97.81 173 LEU A CA 1
ATOM 1323 C C . LEU A 1 173 ? 0.471 -9.523 -2.456 1.00 97.81 173 LEU A C 1
ATOM 1325 O O . LEU A 1 173 ? 1.258 -10.286 -1.892 1.00 97.81 173 LEU A O 1
ATOM 1329 N N . PRO A 1 174 ? -0.654 -9.961 -3.051 1.00 96.69 174 PRO A N 1
ATOM 1330 C CA . PRO A 1 174 ? -1.581 -9.162 -3.863 1.00 96.69 174 PRO A CA 1
ATOM 1331 C C . PRO A 1 174 ? -2.720 -8.495 -3.082 1.00 96.69 174 PRO A C 1
ATOM 1333 O O . PRO A 1 174 ? -3.482 -7.736 -3.656 1.00 96.69 174 PRO A O 1
ATOM 1336 N N . TRP A 1 175 ? -2.851 -8.714 -1.774 1.00 96.44 175 TRP A N 1
ATOM 1337 C CA . TRP A 1 175 ? -4.004 -8.199 -1.015 1.00 96.44 175 TRP A CA 1
ATOM 1338 C C . TRP A 1 175 ? -4.030 -6.673 -0.836 1.00 96.44 175 TRP A C 1
ATOM 1340 O O . TRP A 1 175 ? -5.061 -6.110 -0.472 1.00 96.44 175 TRP A O 1
ATOM 1350 N N . GLY A 1 176 ? -2.901 -5.992 -1.050 1.00 96.62 176 GLY A N 1
ATOM 1351 C CA . GLY A 1 176 ? -2.800 -4.542 -0.909 1.00 96.62 176 GLY A CA 1
ATOM 1352 C C . GLY A 1 176 ? -2.742 -4.069 0.546 1.00 96.62 176 GLY A C 1
ATOM 1353 O O . GLY A 1 176 ? -3.182 -2.952 0.837 1.00 96.62 176 GLY A O 1
ATOM 1354 N N . TYR A 1 177 ? -2.216 -4.886 1.466 1.00 98.12 177 TYR A N 1
ATOM 1355 C CA . TYR A 1 177 ? -2.005 -4.479 2.860 1.00 98.12 177 TYR A CA 1
ATOM 1356 C C . TYR A 1 177 ? -0.829 -3.513 2.957 1.00 98.12 177 TYR A C 1
ATOM 1358 O O . TYR A 1 177 ? 0.276 -3.825 2.521 1.00 98.12 177 TYR A O 1
ATOM 1366 N N . SER A 1 178 ? -1.060 -2.335 3.533 1.00 98.44 178 SER A N 1
ATOM 1367 C CA . SER A 1 178 ? -0.015 -1.341 3.775 1.00 98.44 178 SER A CA 1
ATOM 1368 C C . SER A 1 178 ? 0.415 -1.356 5.234 1.00 98.44 178 SER A C 1
ATOM 1370 O O . SER A 1 178 ? -0.419 -1.305 6.133 1.00 98.44 178 SER A O 1
ATOM 1372 N N . TYR A 1 179 ? 1.716 -1.313 5.463 1.00 98.69 179 TYR A N 1
ATOM 1373 C CA . TYR A 1 179 ? 2.352 -1.245 6.769 1.00 98.69 179 TYR A CA 1
ATOM 1374 C C . TYR A 1 179 ? 3.200 0.021 6.879 1.00 98.69 179 TYR A C 1
ATOM 1376 O O . TYR A 1 179 ? 3.640 0.594 5.874 1.00 98.69 179 TYR A O 1
ATOM 1384 N N . GLY A 1 180 ? 3.411 0.482 8.106 1.00 97.94 180 GLY A N 1
ATOM 1385 C CA . GLY A 1 180 ? 4.296 1.606 8.398 1.00 97.94 180 GLY A CA 1
ATOM 1386 C C . GLY A 1 180 ? 5.186 1.308 9.591 1.00 97.94 180 GLY A C 1
ATOM 1387 O O . GLY A 1 180 ? 4.744 0.669 10.535 1.00 97.94 180 GLY A O 1
ATOM 1388 N N . ARG A 1 181 ? 6.412 1.830 9.595 1.00 96.94 181 ARG A N 1
ATOM 1389 C CA . ARG A 1 181 ? 7.377 1.696 10.700 1.00 96.94 181 ARG A CA 1
ATOM 1390 C C . ARG A 1 181 ? 7.902 0.261 10.900 1.00 96.94 181 ARG A C 1
ATOM 1392 O O . ARG A 1 181 ? 8.440 -0.027 11.965 1.00 96.94 181 ARG A O 1
ATOM 1399 N N . LEU A 1 182 ? 7.774 -0.619 9.898 1.00 96.25 182 LEU A N 1
ATOM 1400 C CA . LEU A 1 182 ? 8.311 -1.984 9.973 1.00 96.25 182 LEU A CA 1
ATOM 1401 C C . LEU A 1 182 ? 9.835 -1.973 10.137 1.00 96.25 182 LEU A C 1
ATOM 1403 O O . LEU A 1 182 ? 10.538 -1.201 9.482 1.00 96.25 182 LEU A O 1
ATOM 1407 N N . ASN A 1 183 ? 10.329 -2.888 10.967 1.00 96.81 183 ASN A N 1
ATOM 1408 C CA . ASN A 1 183 ? 11.715 -3.341 10.924 1.00 96.81 183 ASN A CA 1
ATOM 1409 C C . ASN A 1 183 ? 11.823 -4.622 10.069 1.00 96.81 183 ASN A C 1
ATOM 1411 O O . ASN A 1 183 ? 10.823 -5.107 9.536 1.00 96.81 183 ASN A O 1
ATOM 1415 N N . VAL A 1 184 ? 13.036 -5.167 9.942 1.00 97.69 184 VAL A N 1
ATOM 1416 C CA . VAL A 1 184 ? 13.303 -6.368 9.132 1.00 97.69 184 VAL A CA 1
ATOM 1417 C C . VAL A 1 184 ? 12.489 -7.570 9.623 1.00 97.69 184 VAL A C 1
ATOM 1419 O O . VAL A 1 184 ? 11.781 -8.175 8.826 1.00 97.69 184 VAL A O 1
ATOM 1422 N N . GLU A 1 185 ? 12.518 -7.884 10.923 1.00 98.00 185 GLU A N 1
ATOM 1423 C CA . GLU A 1 185 ? 11.795 -9.046 11.470 1.00 98.00 185 GLU A CA 1
ATOM 1424 C C . GLU A 1 185 ? 10.281 -8.951 11.256 1.00 98.00 185 GLU A C 1
ATOM 1426 O O . GLU A 1 185 ? 9.646 -9.919 10.842 1.00 98.00 185 GLU A O 1
ATOM 1431 N N . ALA A 1 186 ? 9.699 -7.774 11.490 1.00 97.69 186 ALA A N 1
ATOM 1432 C CA . ALA A 1 186 ? 8.272 -7.545 11.305 1.00 97.69 186 ALA A CA 1
ATOM 1433 C C . ALA A 1 186 ? 7.867 -7.634 9.824 1.00 97.69 186 ALA A C 1
ATOM 1435 O O . ALA A 1 186 ? 6.809 -8.174 9.512 1.00 97.69 186 ALA A O 1
ATOM 1436 N N . ALA A 1 187 ? 8.709 -7.159 8.900 1.00 97.50 187 ALA A N 1
ATOM 1437 C CA . ALA A 1 187 ? 8.466 -7.308 7.465 1.00 97.50 187 ALA A CA 1
ATOM 1438 C C . ALA A 1 187 ? 8.580 -8.765 6.994 1.00 97.50 187 ALA A C 1
ATOM 1440 O O . ALA A 1 187 ? 7.732 -9.215 6.223 1.00 97.50 187 ALA A O 1
ATOM 1441 N N . VAL A 1 188 ? 9.553 -9.527 7.505 1.00 97.19 188 VAL A N 1
ATOM 1442 C CA . VAL A 1 188 ? 9.641 -10.975 7.258 1.00 97.19 188 VAL A CA 1
ATOM 1443 C C . VAL A 1 188 ? 8.389 -11.680 7.783 1.00 97.19 188 VAL A C 1
ATOM 1445 O O . VAL A 1 188 ? 7.772 -12.443 7.046 1.00 97.19 188 VAL A O 1
ATOM 1448 N N . ALA A 1 189 ? 7.956 -11.379 9.011 1.00 96.62 189 ALA A N 1
ATOM 1449 C CA . ALA A 1 189 ? 6.739 -11.948 9.586 1.00 96.62 189 ALA A CA 1
ATOM 1450 C C . ALA A 1 189 ? 5.485 -11.593 8.768 1.00 96.62 189 ALA A C 1
ATOM 1452 O O . ALA A 1 189 ? 4.649 -12.460 8.514 1.00 96.62 189 ALA A O 1
ATOM 1453 N N . ALA A 1 190 ? 5.368 -10.349 8.293 1.00 96.81 190 ALA A N 1
ATOM 1454 C CA . ALA A 1 190 ? 4.277 -9.930 7.415 1.00 96.81 190 ALA A CA 1
ATOM 1455 C C . ALA A 1 190 ? 4.262 -10.684 6.074 1.00 96.81 190 ALA A C 1
ATOM 1457 O O . ALA A 1 190 ? 3.186 -10.959 5.546 1.00 96.81 190 ALA A O 1
ATOM 1458 N N . LEU A 1 191 ? 5.432 -11.047 5.539 1.00 95.50 191 LEU A N 1
ATOM 1459 C CA . LEU A 1 191 ? 5.563 -11.807 4.294 1.00 95.50 191 LEU A CA 1
ATOM 1460 C C . LEU A 1 191 ? 5.251 -13.293 4.465 1.00 95.50 191 LEU A C 1
ATOM 1462 O O . LEU A 1 191 ? 4.577 -13.868 3.608 1.00 95.50 191 LEU A O 1
ATOM 1466 N N . THR A 1 192 ? 5.653 -13.913 5.573 1.00 93.62 192 THR A N 1
ATOM 1467 C CA . THR A 1 192 ? 5.606 -15.379 5.741 1.00 93.62 192 THR A CA 1
ATOM 1468 C C . THR A 1 192 ? 4.444 -15.892 6.597 1.00 93.62 192 THR A C 1
ATOM 1470 O O . THR A 1 192 ? 4.060 -17.050 6.462 1.00 93.62 192 THR A O 1
ATOM 1473 N N . SER A 1 193 ? 3.832 -15.054 7.444 1.00 92.44 193 SER A N 1
ATOM 1474 C CA . SER A 1 193 ? 2.748 -15.473 8.348 1.00 92.44 193 SER A CA 1
ATOM 1475 C C . SER A 1 193 ? 1.486 -15.934 7.610 1.00 92.44 193 SER A C 1
ATOM 1477 O O . SER A 1 193 ? 0.910 -15.178 6.833 1.00 92.44 193 SER A O 1
ATOM 1479 N N . VAL A 1 194 ? 0.972 -17.124 7.919 1.00 85.44 194 VAL A N 1
ATOM 1480 C CA . VAL A 1 194 ? -0.298 -17.617 7.349 1.00 85.44 194 VAL A CA 1
ATOM 1481 C C . VAL A 1 194 ? -1.477 -16.703 7.722 1.00 85.44 194 VAL A C 1
ATOM 1483 O O . VAL A 1 194 ? -2.337 -16.409 6.889 1.00 85.44 194 VAL A O 1
ATOM 1486 N N . SER A 1 195 ? -1.485 -16.200 8.957 1.00 92.31 195 SER A N 1
ATOM 1487 C CA . SER A 1 195 ? -2.448 -15.198 9.421 1.00 92.31 195 SER A CA 1
ATOM 1488 C C . SER A 1 195 ? -2.013 -13.788 9.028 1.00 92.31 195 SER A C 1
ATOM 1490 O O . SER A 1 195 ? -0.824 -13.513 8.839 1.00 92.31 195 SER A O 1
ATOM 1492 N N . LEU A 1 196 ? -2.969 -12.866 8.951 1.00 96.69 196 LEU A N 1
ATOM 1493 C CA . LEU A 1 196 ? -2.687 -11.449 8.775 1.00 96.69 196 LEU A CA 1
ATOM 1494 C C . LEU A 1 196 ? -1.780 -10.944 9.904 1.00 96.69 196 LEU A C 1
ATOM 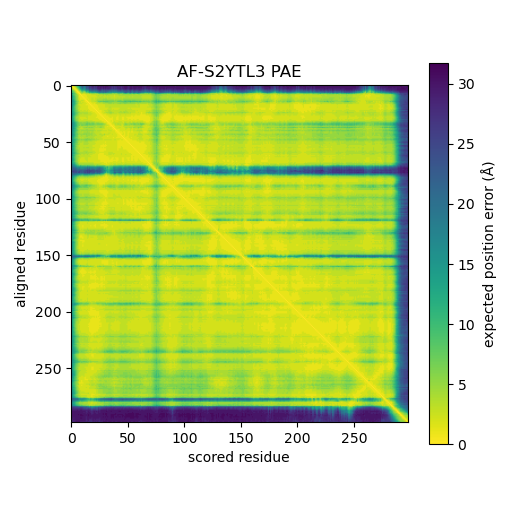1496 O O . LEU A 1 196 ? -2.135 -10.996 11.080 1.00 96.69 196 LEU A O 1
ATOM 1500 N N . PHE A 1 197 ? -0.606 -10.429 9.543 1.00 98.00 197 PHE A N 1
ATOM 1501 C CA . PHE A 1 197 ? 0.266 -9.751 10.491 1.00 98.00 197 PHE A CA 1
ATOM 1502 C C . PHE A 1 197 ? -0.346 -8.391 10.839 1.00 98.00 197 PHE A C 1
ATOM 1504 O O . PHE A 1 197 ? -0.491 -7.534 9.968 1.00 98.00 197 PHE A O 1
ATOM 1511 N N . VAL A 1 198 ? -0.744 -8.217 12.096 1.00 97.62 198 VAL A N 1
ATOM 1512 C CA . VAL A 1 198 ? -1.436 -7.019 12.604 1.00 97.62 198 VAL A CA 1
ATOM 1513 C C . VAL A 1 198 ? -0.498 -5.910 13.080 1.00 97.62 198 VAL A C 1
ATOM 1515 O O . VAL A 1 198 ? -0.832 -4.741 12.860 1.00 97.62 198 VAL A O 1
ATOM 1518 N N . PRO A 1 199 ? 0.650 -6.195 13.735 1.00 97.25 199 PRO A N 1
ATOM 1519 C CA . PRO A 1 199 ? 1.520 -5.127 14.197 1.00 97.25 199 PRO A CA 1
ATOM 1520 C C . PRO A 1 199 ? 1.869 -4.188 13.046 1.00 97.25 199 PRO A C 1
ATOM 1522 O O . PRO A 1 199 ? 2.178 -4.624 11.939 1.00 97.25 199 PRO A O 1
ATOM 1525 N N . GLN A 1 200 ? 1.788 -2.882 13.307 1.00 97.44 200 GLN A N 1
ATOM 1526 C CA . GLN A 1 200 ? 2.158 -1.842 12.344 1.00 97.44 200 GLN A CA 1
ATOM 1527 C C . GLN A 1 200 ? 1.319 -1.805 11.044 1.00 97.44 200 GLN A C 1
ATOM 1529 O O . GLN A 1 200 ? 1.643 -1.057 10.111 1.00 97.44 200 GLN A O 1
ATOM 1534 N N . LEU A 1 201 ? 0.216 -2.560 10.988 1.00 98.50 201 LEU A N 1
ATOM 1535 C CA . LEU A 1 201 ? -0.711 -2.570 9.865 1.00 98.50 201 LEU A CA 1
ATOM 1536 C C . LEU A 1 201 ? -1.496 -1.254 9.800 1.00 98.50 201 LEU A C 1
ATOM 1538 O O . LEU A 1 201 ? -2.088 -0.800 10.780 1.00 98.50 201 LEU A O 1
ATOM 1542 N N . ARG A 1 202 ? -1.507 -0.637 8.617 1.00 98.38 202 ARG A N 1
ATOM 1543 C CA . ARG A 1 202 ? -2.288 0.575 8.330 1.00 98.38 202 ARG A CA 1
ATOM 1544 C C . ARG A 1 202 ? -3.668 0.255 7.773 1.00 98.38 202 ARG A C 1
ATOM 1546 O O . ARG A 1 202 ? -4.596 1.028 7.981 1.00 98.38 202 ARG A O 1
ATOM 1553 N N . GLY A 1 203 ? -3.787 -0.859 7.057 1.00 98.12 203 GLY A N 1
ATOM 1554 C CA . GLY A 1 203 ? -5.037 -1.333 6.469 1.00 98.12 203 GLY A CA 1
ATOM 1555 C C . GLY A 1 203 ? -4.861 -1.880 5.057 1.00 98.12 203 GLY A C 1
ATOM 1556 O O . GLY A 1 203 ? -3.785 -1.780 4.455 1.00 98.12 203 GLY A O 1
ATOM 1557 N N . ARG A 1 204 ? -5.940 -2.458 4.527 1.00 97.25 204 ARG A N 1
ATOM 1558 C CA . ARG A 1 204 ? -6.030 -2.963 3.156 1.00 97.25 204 ARG A CA 1
ATOM 1559 C C . ARG A 1 204 ? -6.486 -1.876 2.189 1.00 97.25 204 ARG A C 1
ATOM 1561 O O . ARG A 1 204 ? -7.497 -1.218 2.416 1.00 97.25 204 ARG A O 1
ATOM 1568 N N . SER A 1 205 ? -5.769 -1.724 1.080 1.00 96.56 205 SER A N 1
ATOM 1569 C CA . SER A 1 205 ? -6.026 -0.673 0.080 1.00 96.56 205 SER A CA 1
ATOM 1570 C C . SER A 1 205 ? -7.408 -0.778 -0.576 1.00 96.56 205 SER A C 1
ATOM 1572 O O . SER A 1 205 ? -7.944 0.223 -1.029 1.00 96.56 205 SER A O 1
ATOM 1574 N N . LEU A 1 206 ? -8.031 -1.957 -0.576 1.00 95.62 206 LEU A N 1
ATOM 1575 C CA . LEU A 1 206 ? -9.398 -2.132 -1.075 1.00 95.62 206 LEU A CA 1
ATOM 1576 C C . LEU A 1 206 ? -10.432 -1.307 -0.287 1.00 95.62 206 LEU A C 1
ATOM 1578 O O . LEU A 1 206 ? -11.481 -0.947 -0.812 1.00 95.62 206 LEU A O 1
ATOM 1582 N N . PHE A 1 207 ? -10.154 -1.031 0.986 1.00 97.38 207 PHE A N 1
ATOM 1583 C CA . PHE A 1 207 ? -11.143 -0.512 1.916 1.00 97.38 207 PHE A CA 1
ATOM 1584 C C . PHE A 1 207 ? -11.011 0.995 2.163 1.00 97.38 207 PHE A C 1
ATOM 1586 O O . PHE A 1 207 ? -9.902 1.543 2.134 1.00 97.38 207 PHE A O 1
ATOM 1593 N N . PRO A 1 208 ? -12.129 1.693 2.443 1.00 97.25 208 PRO A N 1
ATOM 1594 C CA . PRO A 1 208 ? -12.081 3.049 2.969 1.00 97.25 208 PRO A CA 1
ATOM 1595 C C . PRO A 1 208 ? -11.529 3.061 4.412 1.00 97.25 208 PRO A C 1
ATOM 1597 O O . PRO A 1 208 ? -11.555 2.033 5.093 1.00 97.25 208 PRO A O 1
ATOM 1600 N N . PRO A 1 209 ? -11.063 4.219 4.916 1.00 97.81 209 PRO A N 1
ATOM 1601 C CA . PRO A 1 209 ? -10.409 4.348 6.224 1.00 97.81 209 PRO A CA 1
ATOM 1602 C C . PRO A 1 209 ? -11.128 3.708 7.424 1.00 97.81 209 PRO A C 1
ATOM 1604 O O . PRO A 1 209 ? -10.489 3.010 8.207 1.00 97.81 209 PRO A O 1
ATOM 1607 N N . ALA A 1 210 ? -12.445 3.895 7.561 1.00 98.19 210 ALA A N 1
ATOM 1608 C CA . ALA A 1 210 ? -13.221 3.306 8.658 1.00 98.19 210 ALA A CA 1
ATOM 1609 C C . ALA A 1 210 ? -13.176 1.768 8.633 1.00 98.19 210 ALA A C 1
ATOM 1611 O O . ALA A 1 210 ? -12.943 1.115 9.647 1.00 98.19 210 ALA A O 1
ATOM 1612 N N . VAL A 1 211 ? -13.320 1.189 7.439 1.00 98.44 211 VAL A N 1
ATOM 1613 C CA . VAL A 1 211 ? -13.309 -0.263 7.230 1.00 98.44 211 VAL A CA 1
ATOM 1614 C C . VAL A 1 211 ? -11.905 -0.836 7.420 1.00 98.44 211 VAL A C 1
ATOM 1616 O O . VAL A 1 211 ? -11.760 -1.903 8.004 1.00 98.44 211 VAL A O 1
ATOM 1619 N N . GLN A 1 212 ? -10.858 -0.111 7.014 1.00 98.31 212 GLN A N 1
ATOM 1620 C CA . GLN A 1 212 ? -9.473 -0.471 7.336 1.00 98.31 212 GLN A CA 1
ATOM 1621 C C . GLN A 1 212 ? -9.239 -0.528 8.856 1.00 98.31 212 GLN A C 1
ATOM 1623 O O . GLN A 1 212 ? -8.630 -1.478 9.340 1.00 98.31 212 GLN A O 1
ATOM 1628 N N . ALA A 1 213 ? -9.716 0.468 9.613 1.00 98.44 213 ALA A N 1
ATOM 1629 C CA . ALA A 1 213 ? -9.588 0.478 11.071 1.00 98.44 213 ALA A CA 1
ATOM 1630 C C . ALA A 1 213 ? -10.337 -0.704 11.715 1.00 98.44 213 ALA A C 1
ATOM 1632 O O . ALA A 1 213 ? -9.791 -1.363 12.601 1.00 98.44 213 ALA A O 1
ATOM 1633 N N . ALA A 1 214 ? -11.538 -1.017 11.222 1.00 98.44 214 ALA A N 1
ATOM 1634 C CA . ALA A 1 214 ? -12.313 -2.172 11.664 1.00 98.44 214 ALA A CA 1
ATOM 1635 C C . ALA A 1 214 ? -11.635 -3.514 11.331 1.00 98.44 214 ALA A C 1
ATOM 1637 O O . ALA A 1 214 ? -11.556 -4.380 12.198 1.00 98.44 2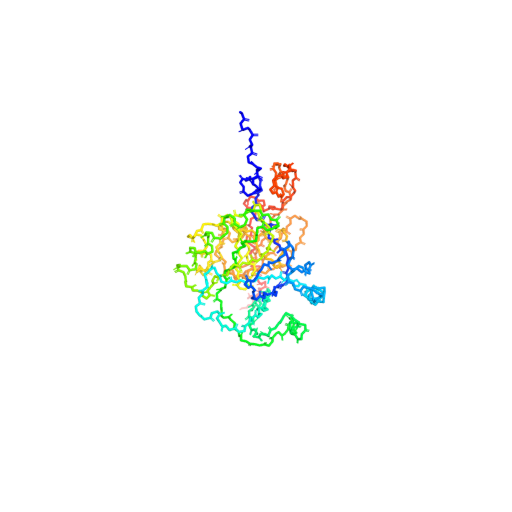14 ALA A O 1
ATOM 1638 N N . GLU A 1 215 ? -11.091 -3.682 10.119 1.00 98.19 215 GLU A N 1
ATOM 1639 C CA . GLU A 1 215 ? -10.380 -4.904 9.706 1.00 98.19 215 GLU A CA 1
ATOM 1640 C C . GLU A 1 215 ? -9.178 -5.175 10.619 1.00 98.19 215 GLU A C 1
ATOM 1642 O O . GLU A 1 215 ? -9.000 -6.294 11.102 1.00 98.19 215 GLU A O 1
ATOM 1647 N N . VAL A 1 216 ? -8.393 -4.134 10.918 1.00 98.06 216 VAL A N 1
ATOM 1648 C CA . VAL A 1 216 ? -7.258 -4.230 11.847 1.00 98.06 216 VAL A CA 1
ATOM 1649 C C . VAL A 1 216 ? -7.727 -4.620 13.252 1.00 98.06 216 VAL A C 1
ATOM 1651 O O . VAL A 1 216 ? -7.097 -5.463 13.887 1.00 98.06 216 VAL A O 1
ATOM 1654 N N . ALA A 1 217 ? -8.834 -4.048 13.735 1.00 97.94 217 ALA A N 1
ATOM 1655 C CA . ALA A 1 217 ? -9.372 -4.353 15.059 1.00 97.94 217 ALA A CA 1
ATOM 1656 C C . ALA A 1 217 ? -9.870 -5.802 15.181 1.00 97.94 217 ALA A C 1
ATOM 1658 O O . ALA A 1 217 ? -9.590 -6.456 16.186 1.00 97.94 217 ALA A O 1
ATOM 1659 N N . VAL A 1 218 ? -10.550 -6.331 14.156 1.00 97.75 218 VAL A N 1
ATOM 1660 C CA . VAL A 1 218 ? -10.958 -7.748 14.114 1.00 97.75 218 VAL A CA 1
ATOM 1661 C C . VAL A 1 218 ? -9.729 -8.652 14.113 1.00 97.75 218 VAL A C 1
ATOM 1663 O O . VAL A 1 218 ? -9.635 -9.561 14.937 1.00 97.75 218 VAL A O 1
ATOM 1666 N N . ALA A 1 219 ? -8.762 -8.374 13.236 1.00 96.81 219 ALA A N 1
ATOM 1667 C CA . ALA A 1 219 ? -7.542 -9.167 13.113 1.00 96.81 219 ALA A CA 1
ATOM 1668 C C . ALA A 1 219 ? -6.695 -9.169 14.396 1.00 96.81 219 ALA A C 1
ATOM 1670 O O . ALA A 1 219 ? -5.988 -10.134 14.672 1.00 96.81 219 ALA A O 1
ATOM 1671 N N . ALA A 1 220 ? -6.770 -8.102 15.198 1.00 96.00 220 ALA A N 1
ATOM 1672 C CA . ALA A 1 220 ? -6.082 -8.015 16.483 1.00 96.00 220 ALA A CA 1
ATOM 1673 C C . ALA A 1 220 ? -6.650 -8.970 17.550 1.00 96.00 220 ALA A C 1
ATOM 1675 O O . ALA A 1 220 ? -5.950 -9.269 18.515 1.00 96.00 220 ALA A O 1
ATOM 1676 N N . ARG A 1 221 ? -7.899 -9.435 17.401 1.00 94.75 221 ARG A N 1
ATOM 1677 C CA . ARG A 1 221 ? -8.571 -10.317 18.376 1.00 94.75 221 ARG A CA 1
ATOM 1678 C C . ARG A 1 221 ? -8.799 -11.733 17.886 1.00 94.75 221 ARG A C 1
ATOM 1680 O O . ARG A 1 221 ? -8.880 -12.650 18.699 1.00 94.75 221 ARG A O 1
ATOM 1687 N N . TYR A 1 222 ? -8.929 -11.907 16.578 1.00 94.38 222 TYR A N 1
ATOM 1688 C CA . TYR A 1 222 ? -9.255 -13.184 15.968 1.00 94.38 222 TYR A CA 1
ATOM 1689 C C . TYR A 1 222 ? -8.192 -13.566 14.940 1.00 94.38 222 TYR A C 1
ATOM 1691 O O . TYR A 1 222 ? -7.722 -12.703 14.196 1.00 94.38 222 TYR A O 1
ATOM 1699 N N . PRO A 1 223 ? -7.830 -14.857 14.844 1.00 93.00 223 PRO A N 1
ATOM 1700 C CA . PRO A 1 223 ? -6.981 -15.323 13.764 1.00 93.00 223 PRO A CA 1
ATOM 1701 C C . PRO A 1 223 ? -7.738 -15.175 12.441 1.00 93.00 223 PRO A C 1
ATOM 1703 O O . PRO A 1 223 ? -8.720 -15.872 12.197 1.00 93.00 223 PRO A O 1
ATOM 1706 N N . VAL A 1 224 ? -7.273 -14.262 11.591 1.00 95.75 224 VAL A N 1
ATOM 1707 C CA . VAL A 1 224 ? -7.818 -14.035 10.248 1.00 95.75 224 VAL A CA 1
ATOM 1708 C C . VAL A 1 224 ? -6.724 -14.249 9.213 1.00 95.75 224 VAL A C 1
ATOM 1710 O O . VAL A 1 224 ? -5.588 -13.803 9.399 1.00 95.75 224 VAL A O 1
ATOM 1713 N N . ALA A 1 225 ? -7.037 -14.941 8.119 1.00 95.38 225 ALA A N 1
ATOM 1714 C CA . ALA A 1 225 ? -6.123 -15.026 6.988 1.00 95.38 225 ALA A CA 1
ATOM 1715 C C . ALA A 1 225 ? -6.093 -13.707 6.202 1.00 95.38 225 ALA A C 1
ATOM 1717 O O . ALA A 1 225 ? -6.986 -12.859 6.284 1.00 95.38 225 ALA A O 1
ATOM 1718 N N . ARG A 1 226 ? -5.036 -13.533 5.409 1.00 94.62 226 ARG A N 1
ATOM 1719 C CA . ARG A 1 226 ? -4.881 -12.384 4.511 1.00 94.62 226 ARG A CA 1
ATOM 1720 C C . ARG A 1 226 ? -6.015 -12.370 3.486 1.00 94.62 226 ARG A C 1
ATOM 1722 O O . ARG A 1 226 ? -6.287 -13.387 2.856 1.00 94.62 226 ARG A O 1
ATOM 1729 N N . GLY A 1 227 ? -6.660 -11.221 3.307 1.00 94.38 227 GLY A N 1
ATOM 1730 C CA . GLY A 1 227 ? -7.762 -11.080 2.355 1.00 94.38 227 GLY A CA 1
ATOM 1731 C C . GLY A 1 227 ? -9.082 -11.702 2.806 1.00 94.38 227 GLY A C 1
ATOM 1732 O O . GLY A 1 227 ? -10.064 -11.549 2.095 1.00 94.38 227 GLY A O 1
ATOM 1733 N N . GLU A 1 228 ? -9.126 -12.365 3.966 1.00 95.06 228 GLU A N 1
ATOM 1734 C CA . GLU A 1 228 ? -10.289 -13.153 4.389 1.00 95.06 228 GLU A CA 1
ATOM 1735 C C . GLU A 1 228 ? -11.514 -12.296 4.708 1.00 95.06 228 GLU A C 1
ATOM 1737 O O . GLU A 1 228 ? -12.637 -12.704 4.435 1.00 95.06 228 GLU A O 1
ATOM 1742 N N . LEU A 1 229 ? -11.306 -11.131 5.324 1.00 96.62 229 LEU A N 1
ATOM 1743 C CA . LEU A 1 229 ? -12.413 -10.291 5.762 1.00 96.62 229 LEU A CA 1
ATOM 1744 C C . LEU A 1 229 ? -13.030 -9.554 4.571 1.00 96.62 229 LEU A C 1
ATOM 1746 O O . LEU A 1 229 ? -12.339 -8.820 3.858 1.00 96.62 229 LEU A O 1
ATOM 1750 N N . GLU A 1 230 ? -14.336 -9.709 4.391 1.00 96.88 230 GLU A N 1
ATOM 1751 C CA . GLU A 1 230 ? -15.142 -9.028 3.379 1.00 96.88 230 GLU A CA 1
ATOM 1752 C C . GLU A 1 230 ? -16.085 -8.014 4.032 1.00 96.88 230 GLU A C 1
ATOM 1754 O O . GLU A 1 230 ? -16.610 -8.241 5.121 1.00 96.88 230 GLU A O 1
ATOM 1759 N N . LEU A 1 231 ? -16.295 -6.872 3.375 1.00 97.50 231 LEU A N 1
ATOM 1760 C CA . LEU A 1 231 ? -17.202 -5.837 3.867 1.00 97.50 231 LEU A CA 1
ATOM 1761 C C . LEU A 1 231 ? -18.656 -6.256 3.631 1.00 97.50 231 LEU A C 1
ATOM 1763 O O . LEU A 1 231 ? -19.050 -6.467 2.489 1.00 97.50 231 LEU A O 1
ATOM 1767 N N . VAL A 1 232 ? -19.452 -6.310 4.699 1.00 97.94 232 VAL A N 1
ATOM 1768 C CA . VAL A 1 232 ? -20.900 -6.567 4.634 1.00 97.94 232 VAL A CA 1
ATOM 1769 C C . VAL A 1 232 ? -21.672 -5.253 4.607 1.00 97.94 232 VAL A C 1
ATOM 1771 O O . VAL A 1 232 ? -22.533 -5.053 3.755 1.00 97.94 232 VAL A O 1
ATOM 1774 N N . SER A 1 233 ? -21.373 -4.348 5.540 1.00 97.81 233 SER A N 1
ATOM 1775 C CA . SER A 1 233 ? -22.017 -3.037 5.611 1.00 97.81 233 SER A CA 1
ATOM 1776 C C . SER A 1 233 ? -21.142 -2.010 6.324 1.00 97.81 233 SER A C 1
ATOM 1778 O O . SER A 1 233 ? -20.258 -2.346 7.117 1.00 97.81 233 SER A O 1
ATOM 1780 N N . VAL A 1 234 ? -21.394 -0.737 6.023 1.00 97.56 234 VAL A N 1
ATOM 1781 C CA . VAL A 1 234 ? -20.764 0.414 6.674 1.00 97.56 234 VAL A CA 1
ATOM 1782 C C . VAL A 1 234 ? -21.827 1.476 6.954 1.00 97.56 234 VAL A C 1
ATOM 1784 O O . VAL A 1 234 ? -22.552 1.890 6.050 1.00 97.56 234 VAL A O 1
ATOM 1787 N N . SER A 1 235 ? -21.923 1.897 8.212 1.00 95.94 235 SER A N 1
ATOM 1788 C CA . SER A 1 235 ? -22.670 3.068 8.681 1.00 95.94 235 SER A CA 1
ATOM 1789 C C . SER A 1 235 ? -21.680 4.117 9.218 1.00 95.94 235 SER A C 1
ATOM 1791 O O . SER A 1 235 ? -20.477 3.845 9.282 1.00 95.94 235 SER A O 1
ATOM 1793 N N . PRO A 1 236 ? -22.136 5.330 9.590 1.00 94.12 236 PRO A N 1
ATOM 1794 C CA . PRO A 1 236 ? -21.252 6.365 10.131 1.00 94.12 236 PRO A CA 1
ATOM 1795 C C . PRO A 1 236 ? -20.435 5.942 11.362 1.00 94.12 236 PRO A C 1
ATOM 1797 O O . PRO A 1 236 ? -19.332 6.444 11.546 1.00 94.12 236 PRO A O 1
ATOM 1800 N N . ASP A 1 237 ? -20.960 5.028 12.174 1.00 96.12 237 ASP A N 1
ATOM 1801 C CA . ASP A 1 237 ? -20.430 4.630 13.482 1.00 96.12 237 ASP A CA 1
ATOM 1802 C C . ASP A 1 237 ? -20.116 3.128 13.596 1.00 96.12 237 ASP A C 1
ATOM 1804 O O . ASP A 1 237 ? -19.620 2.667 14.627 1.00 96.12 237 ASP A O 1
ATOM 1808 N N . ARG A 1 238 ? -20.414 2.330 12.562 1.00 97.69 238 ARG A N 1
ATOM 1809 C CA . ARG A 1 238 ? -20.291 0.870 12.620 1.00 97.69 238 ARG A CA 1
ATOM 1810 C C . ARG A 1 238 ? -19.871 0.271 11.283 1.00 97.69 238 ARG A C 1
ATOM 1812 O O . ARG A 1 238 ? -20.332 0.661 10.213 1.00 97.69 238 ARG A O 1
ATOM 1819 N N . VAL A 1 239 ? -19.006 -0.733 11.355 1.00 98.56 239 VAL A N 1
ATOM 1820 C CA . VAL A 1 239 ? -18.588 -1.559 10.217 1.00 98.56 239 VAL A CA 1
ATOM 1821 C C . VAL A 1 239 ? -18.903 -3.012 10.530 1.00 98.56 239 VAL A C 1
ATOM 1823 O O . VAL A 1 239 ? -18.584 -3.492 11.618 1.00 98.56 239 VAL A O 1
ATOM 1826 N N . VAL A 1 240 ? -19.488 -3.723 9.566 1.00 98.50 240 VAL A N 1
ATOM 1827 C CA . VAL A 1 240 ? -19.708 -5.169 9.655 1.00 98.50 240 VAL A CA 1
ATOM 1828 C C . VAL A 1 240 ? -18.842 -5.883 8.623 1.00 98.50 240 VAL A C 1
ATOM 1830 O O . VAL A 1 240 ? -18.909 -5.586 7.428 1.00 98.50 240 VAL A O 1
ATOM 1833 N N . LEU A 1 241 ? -18.038 -6.836 9.090 1.00 98.19 241 LEU A N 1
ATOM 1834 C CA . LEU A 1 241 ? -17.155 -7.671 8.278 1.00 98.19 241 LEU A CA 1
ATOM 1835 C C . LEU A 1 241 ? -17.576 -9.140 8.370 1.00 98.19 241 LEU A C 1
ATOM 1837 O O . LEU A 1 241 ? -17.935 -9.621 9.443 1.00 98.19 241 LEU A O 1
ATOM 1841 N N . GLN A 1 242 ? -17.492 -9.869 7.264 1.00 97.44 242 GLN A N 1
ATOM 1842 C CA . GLN A 1 242 ? -17.637 -11.322 7.221 1.00 97.44 242 GLN A CA 1
ATOM 1843 C C . GLN A 1 242 ? -16.248 -11.954 7.119 1.00 97.44 242 GLN A C 1
ATOM 1845 O O . GLN A 1 242 ? -15.476 -11.592 6.239 1.00 97.44 242 GLN A O 1
ATOM 1850 N N . GLY A 1 243 ? -15.940 -12.908 7.995 1.00 95.56 243 GLY A N 1
ATOM 1851 C CA . GLY A 1 243 ? -14.792 -13.811 7.862 1.00 95.56 243 GLY A CA 1
ATOM 1852 C C . GLY A 1 243 ? -15.228 -15.269 7.973 1.00 95.56 243 GLY A C 1
ATOM 1853 O O . GLY A 1 243 ? -16.406 -15.555 8.205 1.00 95.56 243 GLY A O 1
ATOM 1854 N N . ARG A 1 244 ? -14.291 -16.215 7.873 1.00 93.12 244 ARG A N 1
ATOM 1855 C CA . ARG A 1 244 ? -14.591 -17.653 8.015 1.00 93.12 244 ARG A CA 1
ATOM 1856 C C . ARG A 1 244 ? -15.095 -17.996 9.409 1.00 93.12 244 ARG A C 1
ATOM 1858 O O . ARG A 1 244 ? -15.937 -18.869 9.567 1.00 93.12 244 ARG A O 1
ATOM 1865 N N . ALA A 1 245 ? -14.593 -17.293 10.421 1.00 91.56 245 ALA A N 1
ATOM 1866 C CA . ALA A 1 245 ? -14.995 -17.510 11.803 1.00 91.56 245 ALA A CA 1
ATOM 1867 C C . ALA A 1 245 ? -16.391 -16.950 12.135 1.00 91.56 245 ALA A C 1
ATOM 1869 O O . ALA A 1 245 ? -16.923 -17.311 13.182 1.00 91.56 245 ALA A O 1
ATOM 1870 N N . GLY A 1 246 ? -16.979 -16.083 11.301 1.00 95.50 246 GLY A N 1
ATOM 1871 C CA . GLY A 1 246 ? -18.296 -15.477 11.527 1.00 95.50 246 GLY A CA 1
ATOM 1872 C C . GLY A 1 246 ? -18.381 -14.022 11.063 1.00 95.50 246 GLY A C 1
ATOM 1873 O O . GLY A 1 246 ? -17.470 -13.507 10.411 1.00 95.50 246 GLY A O 1
ATOM 1874 N N . LYS A 1 247 ? -19.490 -13.360 11.412 1.00 97.56 247 LYS A N 1
ATOM 1875 C CA . LYS A 1 247 ? -19.669 -11.917 11.205 1.00 97.56 247 LYS A CA 1
ATOM 1876 C C . LYS A 1 247 ? -19.142 -11.149 12.410 1.00 97.56 247 LYS A C 1
ATOM 1878 O O . LYS A 1 247 ? -19.374 -11.543 13.549 1.00 97.56 247 LYS A O 1
ATOM 1883 N N . PHE A 1 248 ? -18.473 -10.038 12.152 1.00 97.94 248 PHE A N 1
ATOM 1884 C CA . PHE A 1 248 ? -17.924 -9.150 13.164 1.00 97.94 248 PHE A CA 1
ATOM 1885 C C . PHE A 1 248 ? -18.517 -7.768 12.983 1.00 97.94 248 PHE A C 1
ATOM 1887 O O . PHE A 1 248 ? -18.460 -7.214 11.887 1.00 97.94 248 PHE A O 1
ATOM 1894 N N . SER A 1 249 ? -19.057 -7.206 14.052 1.00 97.94 249 SER A N 1
ATOM 1895 C CA . SER A 1 249 ? -19.432 -5.806 14.114 1.00 97.94 249 SER A CA 1
ATOM 1896 C C . SER A 1 249 ? -18.367 -5.033 14.8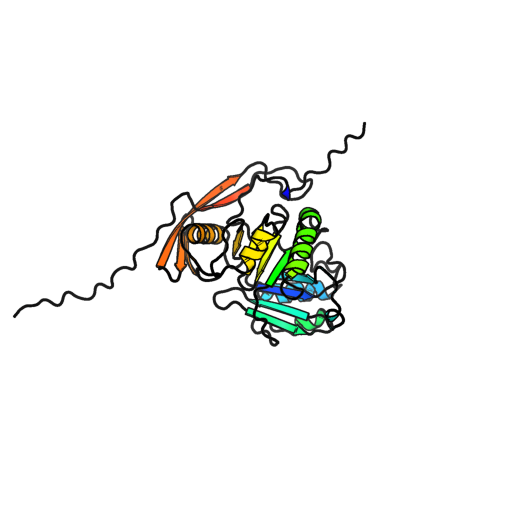83 1.00 97.94 249 SER A C 1
ATOM 1898 O O . SER A 1 249 ? -17.926 -5.473 15.939 1.00 97.94 249 SER A O 1
ATOM 1900 N N . VAL A 1 250 ? -17.976 -3.868 14.375 1.00 98.50 250 VAL A N 1
ATOM 1901 C CA . VAL A 1 250 ? -16.985 -2.991 15.009 1.00 98.50 250 VAL A CA 1
ATOM 1902 C C . VAL A 1 250 ? -17.533 -1.576 15.053 1.00 98.50 250 VAL A C 1
ATOM 1904 O O . VAL A 1 250 ? -17.951 -1.057 14.017 1.00 98.50 250 VAL A O 1
ATOM 1907 N N . GLN A 1 251 ? -17.516 -0.944 16.226 1.00 98.25 251 GLN A N 1
ATOM 1908 C CA . GLN A 1 251 ? -17.808 0.484 16.321 1.00 98.25 251 GLN A CA 1
ATOM 1909 C C . GLN A 1 251 ? -16.582 1.291 15.896 1.00 98.25 251 GLN A C 1
ATOM 1911 O O . GLN A 1 251 ? -15.453 0.998 16.303 1.00 98.25 251 GLN A O 1
ATOM 1916 N N . VAL A 1 252 ? -16.802 2.315 15.084 1.00 98.06 252 VAL A N 1
ATOM 1917 C CA . VAL A 1 252 ? -15.753 3.182 14.549 1.00 98.06 252 VAL A CA 1
ATOM 1918 C C . VAL A 1 252 ? -16.108 4.639 14.783 1.00 98.06 252 VAL A C 1
ATOM 1920 O O . VAL A 1 252 ? -17.274 5.011 14.742 1.00 98.06 252 VAL A O 1
ATOM 1923 N N . ASP A 1 253 ? -15.096 5.468 14.999 1.00 97.25 253 ASP A N 1
ATOM 1924 C CA . ASP A 1 253 ? -15.280 6.910 15.146 1.00 97.25 253 ASP A CA 1
ATOM 1925 C C . ASP A 1 253 ? -14.077 7.672 14.587 1.00 97.25 253 ASP A C 1
ATOM 1927 O O . ASP A 1 253 ? -12.995 7.106 14.376 1.00 97.25 253 ASP A O 1
ATOM 1931 N N . LYS A 1 254 ? -14.257 8.967 14.346 1.00 96.50 254 LYS A N 1
ATOM 1932 C CA . LYS A 1 254 ? -13.175 9.886 14.026 1.00 96.50 254 LYS A CA 1
ATOM 1933 C C . LYS A 1 254 ? -12.637 10.522 15.296 1.00 96.50 254 LYS A C 1
ATOM 1935 O O . LYS A 1 254 ? -13.345 11.203 16.025 1.00 96.50 254 LYS A O 1
ATOM 1940 N N . VAL A 1 255 ? -11.334 10.392 15.496 1.00 95.56 255 VAL A N 1
ATOM 1941 C CA . VAL A 1 255 ? -10.619 11.106 16.551 1.00 95.56 255 VAL A CA 1
ATOM 1942 C C . VAL A 1 255 ? -9.718 12.172 15.963 1.00 95.56 255 VAL A C 1
ATOM 1944 O O . VAL A 1 255 ? -9.051 11.979 14.942 1.00 95.56 255 VAL A O 1
ATOM 1947 N N . THR A 1 256 ? -9.658 13.290 16.669 1.00 96.69 256 THR A N 1
ATOM 1948 C CA . THR A 1 256 ? -8.720 14.365 16.386 1.00 96.69 256 THR A CA 1
ATOM 1949 C C . THR A 1 256 ? -7.347 14.024 16.966 1.00 96.69 256 THR A C 1
ATOM 1951 O O . THR A 1 256 ? -7.220 13.535 18.095 1.00 96.69 256 THR A O 1
ATOM 1954 N N . ARG A 1 257 ? -6.297 14.262 16.181 1.00 94.44 257 ARG A N 1
ATOM 1955 C CA . ARG A 1 257 ? -4.893 14.157 16.594 1.00 94.44 257 ARG A CA 1
ATOM 1956 C C . ARG A 1 257 ? -4.180 15.459 16.275 1.00 94.44 257 ARG A C 1
ATOM 1958 O O . ARG A 1 257 ? -4.243 15.945 15.147 1.00 94.44 257 ARG A O 1
ATOM 1965 N N . GLU A 1 258 ? -3.491 16.003 17.265 1.00 95.25 258 GLU A N 1
ATOM 1966 C CA . GLU A 1 258 ? -2.665 17.199 17.122 1.00 95.25 258 GLU A CA 1
ATOM 1967 C C . GLU A 1 258 ? -1.203 16.828 16.876 1.00 95.25 258 GLU A C 1
ATOM 1969 O O . GLU A 1 258 ? -0.773 15.710 17.155 1.00 95.25 258 GLU A O 1
ATOM 1974 N N . GLY A 1 259 ? -0.423 17.768 16.341 1.00 93.50 259 GLY A N 1
ATOM 1975 C CA . GLY A 1 259 ? 1.014 17.571 16.149 1.00 93.50 259 GLY A CA 1
ATOM 1976 C C . GLY A 1 259 ? 1.395 16.735 14.920 1.00 93.50 259 GLY A C 1
ATOM 1977 O O . GLY A 1 259 ? 2.571 16.433 14.733 1.00 93.50 259 GLY A O 1
ATOM 1978 N N . ALA A 1 260 ? 0.446 16.368 14.055 1.00 93.50 260 ALA A N 1
ATOM 1979 C CA . ALA A 1 260 ? 0.727 15.569 12.867 1.00 93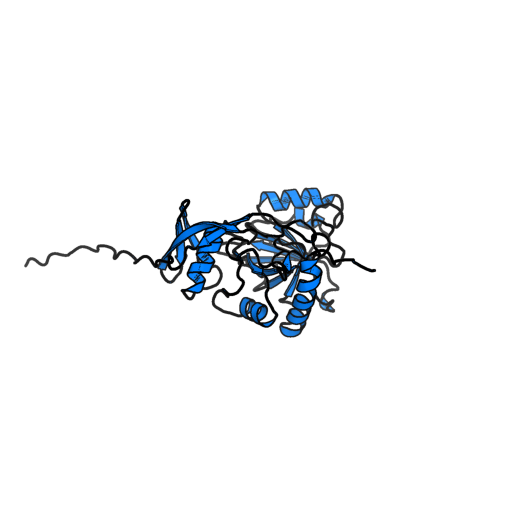.50 260 ALA A CA 1
ATOM 1980 C C . ALA A 1 260 ? 1.518 16.370 11.828 1.00 93.50 260 ALA A C 1
ATOM 1982 O O . ALA A 1 260 ? 1.102 17.447 11.402 1.00 93.50 260 ALA A O 1
ATOM 1983 N N . VAL A 1 261 ? 2.640 15.824 11.361 1.00 94.31 261 VAL A N 1
ATOM 1984 C CA . VAL A 1 261 ? 3.460 16.454 10.320 1.00 94.31 261 VAL A CA 1
ATOM 1985 C C . VAL A 1 261 ? 3.173 15.784 8.981 1.00 94.31 261 VAL A C 1
ATOM 1987 O O . VAL A 1 261 ? 3.522 14.628 8.745 1.00 94.31 261 VAL A O 1
ATOM 1990 N N . ALA A 1 262 ? 2.531 16.524 8.074 1.00 90.06 262 ALA A N 1
ATOM 1991 C CA . ALA A 1 262 ? 2.079 15.973 6.797 1.00 90.06 262 ALA A CA 1
ATOM 1992 C C . ALA A 1 262 ? 3.231 15.582 5.858 1.00 90.06 262 ALA A C 1
ATOM 1994 O O . ALA A 1 262 ? 3.057 14.647 5.083 1.00 90.06 262 ALA A O 1
ATOM 1995 N N . SER A 1 263 ? 4.357 16.308 5.910 1.00 93.19 263 SER A N 1
ATOM 1996 C CA . SER A 1 263 ? 5.578 16.121 5.109 1.00 93.19 263 SER A CA 1
ATOM 1997 C C . SER A 1 263 ? 6.772 16.810 5.776 1.00 93.19 263 SER A C 1
ATOM 1999 O O . SER A 1 263 ? 6.577 17.696 6.605 1.00 93.19 263 SER A O 1
ATOM 2001 N N . CYS A 1 264 ? 7.996 16.370 5.473 1.00 92.94 264 CYS A N 1
ATOM 2002 C CA . CYS A 1 264 ? 9.222 16.912 6.062 1.00 92.94 264 CYS A CA 1
ATOM 2003 C C . CYS A 1 264 ? 9.284 18.436 5.964 1.00 92.94 264 CYS A C 1
ATOM 2005 O O . CYS A 1 264 ? 8.985 19.019 4.922 1.00 92.94 264 CYS A O 1
ATOM 2007 N N . GLY A 1 265 ? 9.679 19.075 7.065 1.00 91.25 265 GLY A N 1
ATOM 2008 C CA . GLY A 1 265 ? 9.792 20.530 7.157 1.00 91.25 265 GLY A CA 1
ATOM 2009 C C . GLY A 1 265 ? 8.461 21.294 7.126 1.00 91.25 265 GLY A C 1
ATOM 2010 O O . GLY A 1 265 ? 8.477 22.519 7.208 1.00 91.25 265 GLY A O 1
ATOM 2011 N N . LYS A 1 266 ? 7.305 20.623 7.016 1.00 92.12 266 LYS A N 1
ATOM 2012 C CA . LYS A 1 266 ? 5.999 21.278 7.174 1.00 92.12 266 LYS A CA 1
ATOM 2013 C C . LYS A 1 266 ? 5.661 21.446 8.659 1.00 92.12 266 LYS A C 1
ATOM 2015 O O . LYS A 1 266 ? 6.036 20.589 9.460 1.00 92.12 266 LYS A O 1
ATOM 2020 N N . PRO A 1 267 ? 4.928 22.512 9.028 1.00 92.88 267 PRO A N 1
ATOM 2021 C CA . PRO A 1 267 ? 4.481 22.687 10.400 1.00 92.88 267 PRO A CA 1
ATOM 2022 C C . PRO A 1 267 ? 3.523 21.556 10.812 1.00 92.88 267 PRO A C 1
ATOM 2024 O O . PRO A 1 267 ? 2.820 21.002 9.953 1.00 92.88 267 PRO A O 1
ATOM 2027 N N . PRO A 1 268 ? 3.469 21.219 12.112 1.00 94.12 268 PRO A N 1
ATOM 2028 C CA . PRO A 1 268 ? 2.463 20.313 12.638 1.00 94.12 268 PRO A CA 1
ATOM 2029 C C . PRO A 1 268 ? 1.049 20.852 12.406 1.00 94.12 268 PRO A C 1
ATOM 2031 O O . PRO A 1 268 ? 0.823 22.062 12.380 1.00 94.12 268 PRO A O 1
ATOM 2034 N N . LYS A 1 269 ? 0.088 19.946 12.252 1.00 94.62 269 LYS A N 1
ATOM 2035 C CA . LYS A 1 269 ? -1.326 20.274 12.083 1.00 94.62 269 LYS A CA 1
ATOM 2036 C C . LYS A 1 269 ? -2.217 19.286 12.818 1.00 94.62 269 LYS A C 1
ATOM 2038 O O . LYS A 1 269 ? -1.797 18.188 13.182 1.00 94.62 269 LYS A O 1
ATOM 2043 N N . THR A 1 270 ? -3.473 19.672 12.951 1.00 96.25 270 THR A N 1
ATOM 2044 C CA . THR A 1 270 ? -4.541 18.795 13.411 1.00 96.25 270 THR A CA 1
ATOM 2045 C C . THR A 1 270 ? -5.029 17.911 12.262 1.00 96.25 270 THR A C 1
ATOM 2047 O O . THR A 1 270 ? -5.171 18.372 11.124 1.00 96.25 270 THR A O 1
ATOM 2050 N N . VAL A 1 271 ? -5.258 16.629 12.541 1.00 95.00 271 VAL A N 1
ATOM 2051 C CA . VAL A 1 271 ? -5.812 15.658 11.589 1.00 95.00 271 VAL A CA 1
ATOM 2052 C C . VAL A 1 271 ? -6.928 14.847 12.227 1.00 95.00 271 VAL A C 1
ATOM 2054 O O . VAL A 1 271 ? -6.877 14.536 13.414 1.00 95.00 271 VAL A O 1
ATOM 2057 N N . GLU A 1 272 ? -7.912 14.469 11.418 1.00 96.00 272 GLU A N 1
ATOM 2058 C CA . GLU A 1 272 ? -8.905 13.462 11.786 1.00 96.00 272 GLU A CA 1
ATOM 2059 C C . GLU A 1 272 ? -8.427 12.075 11.347 1.00 96.00 272 GLU A C 1
ATOM 2061 O O . GLU A 1 272 ? -7.932 11.902 10.227 1.00 96.00 272 GLU A O 1
ATOM 2066 N N . GLN A 1 273 ? -8.604 11.077 12.209 1.00 95.06 273 GLN A N 1
ATOM 2067 C CA . GLN A 1 273 ? -8.322 9.679 11.898 1.00 95.06 273 GLN A CA 1
ATOM 2068 C C . GLN A 1 273 ? -9.474 8.791 12.343 1.00 95.06 273 GLN A C 1
ATOM 2070 O O . GLN A 1 273 ? -10.011 8.975 13.429 1.00 95.06 273 GLN A O 1
ATOM 2075 N N . TRP A 1 274 ? -9.810 7.798 11.525 1.00 97.00 274 TRP A N 1
ATOM 2076 C CA . TRP A 1 274 ? -10.727 6.745 11.939 1.00 97.00 274 TRP A CA 1
ATOM 2077 C C . TRP A 1 274 ? -10.036 5.788 12.902 1.00 97.00 274 TRP A C 1
ATOM 2079 O O . TRP A 1 274 ? -8.908 5.360 12.655 1.00 97.00 274 TRP A O 1
ATOM 2089 N N . VAL A 1 275 ? -10.733 5.420 13.967 1.00 96.75 275 VAL A N 1
ATOM 2090 C CA . VAL A 1 275 ? -10.309 4.401 14.926 1.00 96.75 275 VAL A CA 1
ATOM 2091 C C . VAL A 1 275 ? -11.455 3.435 15.177 1.00 96.75 275 VAL A C 1
ATOM 2093 O O . VAL A 1 275 ? -12.618 3.820 15.115 1.00 96.75 275 VAL A O 1
ATOM 2096 N N . ALA A 1 276 ? -11.124 2.183 15.484 1.00 96.38 276 ALA A N 1
ATOM 2097 C CA . ALA A 1 276 ? -12.071 1.298 16.145 1.00 96.38 276 ALA A CA 1
ATOM 2098 C C . ALA A 1 276 ? -12.147 1.688 17.627 1.00 96.38 276 ALA A C 1
ATOM 2100 O O . ALA A 1 276 ? -11.111 1.894 18.269 1.00 96.38 276 ALA A O 1
ATOM 2101 N N . LEU A 1 277 ? -13.356 1.808 18.167 1.00 91.88 277 LEU A N 1
ATOM 2102 C CA . LEU A 1 277 ? -13.556 2.157 19.570 1.00 91.88 277 LEU A CA 1
ATOM 2103 C C . LEU A 1 277 ? -13.211 0.955 20.453 1.00 91.88 277 LEU A C 1
ATOM 2105 O O . LEU A 1 277 ? -13.905 -0.048 20.376 1.00 91.88 277 LEU A O 1
ATOM 2109 N N . GLY A 1 278 ? -12.169 1.047 21.288 1.00 73.19 278 GLY A N 1
ATOM 2110 C CA . GLY A 1 278 ? -11.844 0.098 22.371 1.00 73.19 278 GLY A CA 1
ATOM 2111 C C . GLY A 1 278 ? -12.229 -1.372 22.134 1.00 73.19 278 GLY A C 1
ATOM 2112 O O . GLY A 1 278 ? -12.030 -1.918 21.049 1.00 73.19 278 GLY A O 1
ATOM 2113 N N . ASP A 1 279 ? -12.821 -2.016 23.143 1.00 78.00 279 ASP A N 1
ATOM 2114 C CA . ASP A 1 279 ? -13.260 -3.414 23.092 1.00 78.00 279 ASP A CA 1
ATOM 2115 C C . ASP A 1 279 ? -14.506 -3.685 22.203 1.00 78.00 279 ASP A C 1
ATOM 2117 O O . ASP A 1 279 ? -15.120 -4.740 22.312 1.00 78.00 279 ASP A O 1
ATOM 2121 N N . SER A 1 280 ? -14.837 -2.819 21.232 1.00 90.94 280 SER A N 1
ATOM 2122 C CA . SER A 1 280 ? -16.093 -2.885 20.447 1.00 90.94 280 SER A CA 1
ATOM 2123 C C . SER A 1 280 ? -16.208 -3.975 19.376 1.00 90.94 280 SER A C 1
ATOM 2125 O O . SER A 1 280 ? -17.221 -4.027 18.681 1.00 90.94 280 SER A O 1
ATOM 2127 N N . VAL A 1 281 ? -15.190 -4.818 19.177 1.00 95.62 281 VAL A N 1
ATOM 2128 C CA . VAL A 1 281 ? -15.311 -5.929 18.226 1.00 95.62 281 VAL A CA 1
ATOM 2129 C C . VAL A 1 281 ? -16.236 -6.989 18.820 1.00 95.62 281 VAL A C 1
ATOM 2131 O O . VAL A 1 281 ? -15.852 -7.726 19.727 1.00 95.62 281 VAL A O 1
ATOM 2134 N N . GLU A 1 282 ? -17.435 -7.077 18.260 1.00 95.31 282 GLU A N 1
ATOM 2135 C CA . GLU A 1 282 ? -18.480 -8.029 18.617 1.00 95.31 282 GLU A CA 1
ATOM 2136 C C . GLU A 1 282 ? -18.567 -9.099 17.527 1.00 95.31 282 GLU A C 1
ATOM 2138 O O . GLU A 1 282 ? -18.838 -8.798 16.361 1.00 95.31 282 GLU A O 1
ATOM 2143 N N . LYS A 1 283 ? -18.354 -10.367 17.886 1.00 95.06 283 LYS A N 1
ATOM 2144 C CA . LYS A 1 283 ? -18.670 -11.481 16.992 1.00 95.06 283 LYS A CA 1
ATOM 2145 C C . LYS A 1 283 ? -20.176 -11.728 17.056 1.00 95.06 283 LYS A C 1
ATOM 2147 O O . LYS A 1 283 ? -20.691 -12.088 18.108 1.00 95.06 283 LYS A O 1
ATOM 2152 N N . LEU A 1 284 ? -20.868 -11.528 15.941 1.00 92.56 284 LEU A N 1
ATOM 2153 C CA . LEU A 1 284 ? -22.303 -11.763 15.852 1.00 92.56 284 LEU A CA 1
ATOM 2154 C C . LEU A 1 284 ? -22.545 -13.272 15.808 1.00 92.56 284 LEU A C 1
ATOM 2156 O O . LEU A 1 284 ? -21.925 -13.980 15.006 1.00 92.56 284 LEU A O 1
ATOM 2160 N N . GLU A 1 285 ? -23.431 -13.764 16.670 1.00 82.00 285 GLU A N 1
ATOM 2161 C CA . GLU A 1 285 ? -23.863 -15.156 16.620 1.00 82.00 285 GLU A CA 1
ATOM 2162 C C . GLU A 1 285 ? -24.523 -15.423 15.263 1.00 82.00 285 GLU A C 1
ATOM 2164 O O . GLU A 1 285 ? -25.315 -14.618 14.763 1.00 82.00 285 GLU A O 1
ATOM 2169 N N . SER A 1 286 ? -24.171 -16.542 14.627 1.00 62.19 286 SER A N 1
ATOM 2170 C CA . SER A 1 286 ? -24.967 -17.055 13.519 1.00 62.19 286 SER A CA 1
ATOM 2171 C C . SER A 1 286 ? -26.330 -17.379 14.107 1.00 62.19 286 SER A C 1
ATOM 2173 O O . SER A 1 286 ? -26.424 -18.317 14.899 1.00 62.19 286 SER A O 1
ATOM 2175 N N . GLY A 1 287 ? -27.354 -16.587 13.781 1.00 48.06 287 GLY A N 1
ATOM 2176 C CA . GLY A 1 287 ? -28.722 -16.932 14.139 1.00 48.06 287 GLY A CA 1
ATOM 2177 C C . GLY A 1 287 ? -28.947 -18.384 13.744 1.00 48.06 287 GLY A C 1
ATOM 2178 O O . GLY A 1 287 ? -28.698 -18.746 12.595 1.00 48.06 287 GLY A O 1
ATOM 2179 N N . ALA A 1 288 ? -29.305 -19.221 14.718 1.00 41.91 288 ALA A N 1
ATOM 2180 C CA . ALA A 1 288 ? -29.821 -20.537 14.416 1.00 41.91 288 ALA A CA 1
ATOM 2181 C C . ALA A 1 288 ? -30.964 -20.318 13.427 1.00 41.91 288 ALA A C 1
ATOM 2183 O O . ALA A 1 288 ? -31.902 -19.576 13.736 1.00 41.91 288 ALA A O 1
ATOM 2184 N N . ASP A 1 289 ? -30.857 -20.903 12.236 1.00 44.19 289 ASP A N 1
ATOM 2185 C CA . ASP A 1 289 ? -32.025 -21.096 11.396 1.00 44.19 289 ASP A CA 1
ATOM 2186 C C . ASP A 1 289 ? -33.083 -21.724 12.302 1.00 44.19 289 ASP A C 1
ATOM 2188 O O . ASP A 1 289 ? -32.875 -22.799 12.873 1.00 44.19 289 ASP A O 1
ATOM 2192 N N . GLY A 1 290 ? -34.173 -20.988 12.519 1.00 43.75 290 GLY A N 1
ATOM 2193 C CA . GLY A 1 290 ?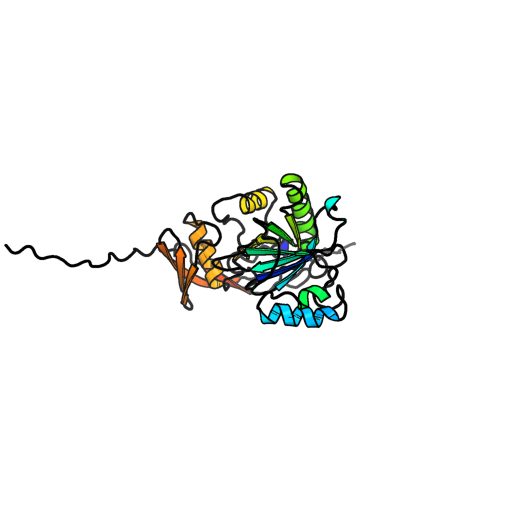 -35.359 -21.473 13.201 1.00 43.75 290 GLY A CA 1
ATOM 2194 C C . GLY A 1 290 ? -35.978 -22.575 12.355 1.00 43.75 290 GLY A C 1
ATOM 2195 O O . GLY A 1 290 ? -36.940 -22.337 11.638 1.00 43.75 290 GLY A O 1
ATOM 2196 N N . GLY A 1 291 ? -35.378 -23.761 12.403 1.00 38.09 291 GLY A N 1
ATOM 2197 C CA . GLY A 1 291 ? -35.920 -24.995 11.869 1.00 38.09 291 GLY A CA 1
ATOM 2198 C C . GLY A 1 291 ? -36.960 -25.515 12.843 1.00 38.09 291 GLY A C 1
ATOM 2199 O O . GLY A 1 291 ? -36.623 -26.194 13.808 1.00 38.09 291 GLY A O 1
ATOM 2200 N N . ASP A 1 292 ? -38.196 -25.094 12.598 1.00 39.91 292 ASP A N 1
ATOM 2201 C CA . ASP A 1 292 ? -39.457 -25.768 12.880 1.00 39.91 292 ASP A CA 1
ATOM 2202 C C . ASP A 1 292 ? -39.453 -26.788 14.024 1.00 39.91 292 ASP A C 1
ATOM 2204 O O . ASP A 1 292 ? -39.015 -27.935 13.905 1.00 39.91 292 ASP A O 1
ATOM 2208 N N . GLY A 1 293 ? -40.083 -26.379 15.126 1.00 38.97 293 GLY A N 1
ATOM 2209 C CA . GLY A 1 293 ? -40.643 -27.308 16.091 1.00 38.97 293 GLY A CA 1
ATOM 2210 C C . GLY A 1 293 ? -41.635 -28.234 15.393 1.00 38.97 293 GLY A C 1
ATOM 2211 O O . GLY A 1 293 ? -42.798 -27.885 15.196 1.00 38.97 293 GLY A O 1
ATOM 2212 N N . VAL A 1 294 ? -41.182 -29.436 15.047 1.00 41.88 294 VAL A N 1
ATOM 2213 C CA . VAL A 1 294 ? -42.076 -30.550 14.752 1.00 41.88 294 VAL A CA 1
ATOM 2214 C C . VAL A 1 294 ? -42.713 -30.948 16.078 1.00 41.88 294 VAL A C 1
ATOM 2216 O O . VAL A 1 294 ? -42.091 -31.575 16.936 1.00 41.88 294 VAL A O 1
ATOM 2219 N N . GLY A 1 295 ? -43.961 -30.519 16.257 1.00 38.22 295 GLY A N 1
ATOM 2220 C CA . GLY A 1 295 ? -44.820 -30.982 17.331 1.00 38.22 295 GLY A CA 1
ATOM 2221 C C . GLY A 1 295 ? -44.971 -32.498 17.261 1.00 38.22 295 GLY A C 1
ATOM 2222 O O . GLY A 1 295 ? -45.512 -33.034 16.297 1.00 38.22 295 GLY A O 1
ATOM 2223 N N . ALA A 1 296 ? -44.512 -33.185 18.302 1.00 35.44 296 ALA A N 1
ATOM 2224 C CA . ALA A 1 296 ? -44.908 -34.556 18.565 1.00 35.44 296 ALA A CA 1
ATOM 2225 C C . ALA A 1 296 ? -46.265 -34.531 19.285 1.00 35.44 296 ALA A C 1
ATOM 2227 O O . ALA A 1 296 ? -46.344 -34.375 20.502 1.00 35.44 296 ALA A O 1
ATOM 2228 N N . LEU A 1 297 ? -47.335 -34.656 18.503 1.00 38.78 297 LEU A N 1
ATOM 2229 C CA . LEU A 1 297 ? -48.602 -35.228 18.945 1.00 38.78 297 LEU A CA 1
ATOM 2230 C C . LEU A 1 297 ? -48.795 -36.524 18.158 1.00 38.78 297 LEU A C 1
ATOM 2232 O O . LEU A 1 297 ? -49.135 -36.469 16.978 1.00 38.78 297 LEU A O 1
ATOM 2236 N N . HIS A 1 298 ? -48.487 -37.650 18.802 1.00 41.06 298 HIS A N 1
ATOM 2237 C CA . HIS A 1 298 ? -49.299 -38.870 18.923 1.00 41.06 298 HIS A CA 1
ATOM 2238 C C . HIS A 1 298 ? -48.461 -40.017 19.489 1.00 41.06 298 HIS A C 1
ATOM 2240 O O . HIS A 1 298 ? -47.364 -40.280 18.951 1.00 41.06 298 HIS A O 1
#

Secondary structure (DSSP, 8-state):
-----PPPPGGG---S-STT-SPP-SEEEEEE--S---SSTTSSTTTTTHHHHHHHHHHHTTEEEEEEE-SS--GGGSS--EEEEEE-SSS-EEEEEE-SSGGGGGGS-SSS--SEEP---EEEEE---SS-HHHHHHHHHHHHHHHHHH-TTTEEEES--S-GGGPSEEEEETTTEEEES--HHHHHHHHH-SB---TTEEEETTS-HHHHHHHHHHHHHS--BTT--EEEEE-SSEEEEEETTEEEEEEEEEEEEEEEESSTTPPEEEEEEEEE-TT--EEE--------------

Solvent-accessible surface area (backbone atoms only — not comparable to full-atom values): 16150 Å² total; per-residue (Å²): 135,86,85,71,79,73,68,57,50,15,40,78,46,84,42,67,79,47,40,22,61,37,58,65,41,47,28,37,42,37,36,52,45,89,66,74,55,45,68,45,74,56,72,28,74,54,61,39,81,55,19,59,59,50,49,51,61,37,49,76,72,43,31,42,78,38,42,26,35,60,66,62,92,53,83,84,69,83,58,73,39,41,35,35,44,30,38,36,58,93,77,45,38,36,30,37,34,80,36,92,52,82,71,58,57,76,77,51,49,82,91,70,64,76,62,49,77,54,86,69,64,38,40,36,21,21,38,36,44,71,74,38,55,41,11,31,70,45,9,44,61,47,35,42,58,45,27,76,72,70,37,74,85,41,39,28,30,23,37,82,71,75,52,47,39,34,25,21,30,38,35,40,35,46,51,39,37,27,33,31,58,60,52,64,68,55,48,52,45,54,68,68,44,77,44,51,58,53,83,53,35,10,21,37,12,72,36,57,36,59,53,12,11,34,52,50,53,46,45,71,77,41,98,37,47,69,66,49,67,39,87,73,47,76,56,93,48,37,34,33,33,37,40,94,93,42,41,34,40,24,36,33,45,76,43,82,31,61,61,32,28,83,42,60,64,49,72,61,37,76,44,78,42,37,39,49,46,82,89,40,69,40,74,52,78,78,74,73,78,86,75,70,86,77,77,88,84,131

Radius of gyration: 21.32 Å; Cα contacts (8 Å, |Δi|>4): 669; chains: 1; bounding box: 76×68×48 Å

InterPro domains:
  IPR009737 Thioredoxin-like ferredoxin [PF06999] (93-186)
  IPR009737 Thioredoxin-like ferredoxin [cd03062] (120-205)
  IPR036249 Thioredoxin-like superfamily [SSF52833] (124-193)

Organism: NCBI:txid1125779